Protein AF-A0A957F435-F1 (afdb_monomer)

Structure (mmCIF, N/CA/C/O backbone):
data_AF-A0A957F435-F1
#
_entry.id   AF-A0A957F435-F1
#
loop_
_atom_site.group_PDB
_atom_site.id
_atom_site.type_symbol
_atom_site.label_atom_id
_atom_site.label_alt_id
_atom_site.label_comp_id
_atom_site.label_asym_id
_atom_site.label_entity_id
_atom_site.label_seq_id
_atom_site.pdbx_PDB_ins_code
_atom_site.Cartn_x
_atom_site.Cartn_y
_atom_site.Cartn_z
_atom_site.occupancy
_atom_site.B_iso_or_equiv
_atom_site.auth_seq_id
_atom_site.auth_comp_id
_atom_site.auth_asym_id
_atom_site.auth_atom_id
_atom_site.pdbx_PDB_model_num
ATOM 1 N N . MET A 1 1 ? 23.135 -48.776 -27.080 1.00 41.94 1 MET A N 1
ATOM 2 C CA . MET A 1 1 ? 24.277 -49.652 -26.739 1.00 41.94 1 MET A CA 1
ATOM 3 C C . MET A 1 1 ? 25.392 -49.439 -27.753 1.00 41.94 1 MET A C 1
ATOM 5 O O . MET A 1 1 ? 25.288 -49.981 -28.838 1.00 41.94 1 MET A O 1
ATOM 9 N N . GLN A 1 2 ? 26.430 -48.671 -27.419 1.00 37.25 2 GLN A N 1
ATOM 10 C CA . GLN A 1 2 ? 27.821 -48.968 -27.789 1.00 37.25 2 GLN A CA 1
ATOM 11 C C . GLN A 1 2 ? 28.733 -47.974 -27.063 1.00 37.25 2 GLN A C 1
ATOM 13 O O . GLN A 1 2 ? 28.533 -46.766 -27.108 1.00 37.25 2 GLN A O 1
ATOM 18 N N . ARG A 1 3 ? 29.648 -48.550 -26.284 1.00 36.97 3 ARG A N 1
ATOM 19 C CA . ARG A 1 3 ? 30.622 -47.904 -25.409 1.00 36.97 3 ARG A CA 1
ATOM 20 C C . ARG A 1 3 ? 31.840 -47.499 -26.232 1.00 36.97 3 ARG A C 1
ATOM 22 O O . ARG A 1 3 ? 32.302 -48.321 -27.014 1.00 36.97 3 ARG A O 1
ATOM 29 N N . PHE A 1 4 ? 32.430 -46.348 -25.933 1.00 39.50 4 PHE A N 1
ATOM 30 C CA . PHE A 1 4 ? 33.872 -46.148 -26.072 1.00 39.50 4 PHE A CA 1
ATOM 31 C C . PHE A 1 4 ? 34.394 -45.389 -24.850 1.00 39.50 4 PHE A C 1
ATOM 33 O O . PHE A 1 4 ? 33.898 -44.325 -24.495 1.00 39.50 4 PHE A O 1
ATOM 40 N N . SER A 1 5 ? 35.347 -46.023 -24.173 1.00 40.44 5 SER A N 1
ATOM 41 C CA . SER A 1 5 ? 36.071 -45.558 -22.995 1.00 40.44 5 SER A CA 1
ATOM 42 C C . SER A 1 5 ? 37.556 -45.387 -23.327 1.00 40.44 5 SER A C 1
ATOM 44 O O . SER A 1 5 ? 38.041 -45.953 -24.306 1.00 40.44 5 SER A O 1
ATOM 46 N N . HIS A 1 6 ? 38.255 -44.708 -22.408 1.00 37.31 6 HIS A N 1
ATOM 47 C CA . HIS A 1 6 ? 39.706 -44.469 -22.315 1.00 37.31 6 HIS A CA 1
ATOM 48 C C . HIS A 1 6 ? 40.192 -43.270 -23.153 1.00 37.31 6 HIS A C 1
ATOM 50 O O . HIS A 1 6 ? 39.932 -43.176 -24.340 1.00 37.31 6 HIS A O 1
ATOM 56 N N . THR A 1 7 ? 40.943 -42.311 -22.603 1.00 39.81 7 THR A N 1
ATOM 57 C CA . THR A 1 7 ? 42.201 -42.557 -21.883 1.00 39.81 7 THR A CA 1
ATOM 58 C C . THR A 1 7 ? 42.593 -41.357 -21.010 1.00 39.81 7 THR A C 1
ATOM 60 O O . THR A 1 7 ? 42.592 -40.218 -21.464 1.00 39.81 7 THR A O 1
ATOM 63 N N . MET A 1 8 ? 42.960 -41.640 -19.756 1.00 38.41 8 MET A N 1
ATOM 64 C CA . MET A 1 8 ? 43.661 -40.740 -18.834 1.00 38.41 8 MET A CA 1
ATOM 65 C C . MET A 1 8 ? 45.095 -40.478 -19.313 1.00 38.41 8 MET A C 1
ATOM 67 O O . MET A 1 8 ? 45.810 -41.434 -19.610 1.00 38.41 8 MET A O 1
ATOM 71 N N . GLN A 1 9 ? 45.575 -39.237 -19.235 1.00 41.25 9 GLN A N 1
ATOM 72 C CA . GLN A 1 9 ? 47.011 -38.957 -19.144 1.00 41.25 9 GLN A CA 1
ATOM 73 C C . GLN A 1 9 ? 47.294 -38.026 -17.964 1.00 41.25 9 GLN A C 1
ATOM 75 O O . GLN A 1 9 ? 46.927 -36.857 -17.943 1.00 41.25 9 GLN A O 1
ATOM 80 N N . ARG A 1 10 ? 47.949 -38.613 -16.958 1.00 37.72 10 ARG A N 1
ATOM 81 C CA . ARG A 1 10 ? 48.681 -37.934 -15.891 1.00 37.72 10 ARG A CA 1
ATOM 82 C C . ARG A 1 10 ? 50.083 -37.629 -16.418 1.00 37.72 10 ARG A C 1
ATOM 84 O O . ARG A 1 10 ? 50.717 -38.540 -16.945 1.00 37.72 10 ARG A O 1
ATOM 91 N N . LEU A 1 11 ? 50.604 -36.427 -16.183 1.00 36.25 11 LEU A N 1
ATOM 92 C CA . LEU A 1 11 ? 52.049 -36.209 -16.123 1.00 36.25 11 LEU A CA 1
ATOM 93 C C . LEU A 1 11 ? 52.410 -35.442 -14.852 1.00 36.25 11 LEU A C 1
ATOM 95 O O . LEU A 1 11 ? 51.777 -34.461 -14.476 1.00 36.25 11 LEU A O 1
ATOM 99 N N . SER A 1 12 ? 53.420 -35.974 -14.181 1.00 33.84 12 SER A N 1
ATOM 100 C CA . SER A 1 12 ? 53.938 -35.578 -12.884 1.00 33.84 12 SER A CA 1
ATOM 101 C C . SER A 1 12 ? 55.345 -35.002 -13.054 1.00 33.84 12 SER A C 1
ATOM 103 O O . SER A 1 12 ? 56.175 -35.636 -13.691 1.00 33.84 12 SER A O 1
ATOM 105 N N . TRP A 1 13 ? 55.566 -33.842 -12.427 1.00 31.59 13 TRP A N 1
ATOM 106 C CA . TRP A 1 13 ? 56.763 -33.404 -11.690 1.00 31.59 13 TRP A CA 1
ATOM 107 C C . TRP A 1 13 ? 58.162 -33.477 -12.332 1.00 31.59 13 TRP A C 1
ATOM 109 O O . TRP A 1 13 ? 58.723 -34.557 -12.473 1.00 31.59 13 TRP A O 1
ATOM 119 N N . VAL A 1 14 ? 58.820 -32.311 -12.449 1.00 37.81 14 VAL A N 1
ATOM 120 C CA . VAL A 1 14 ? 60.231 -32.136 -12.041 1.00 37.81 14 VAL A CA 1
ATOM 121 C C . VAL A 1 14 ? 60.396 -30.786 -11.335 1.00 37.81 14 VAL A C 1
ATOM 123 O O . VAL A 1 14 ? 59.914 -29.756 -11.797 1.00 37.81 14 VAL A O 1
ATOM 126 N N . ALA A 1 15 ? 61.062 -30.843 -10.184 1.00 35.19 15 ALA A N 1
ATOM 127 C CA . ALA A 1 15 ? 61.347 -29.763 -9.254 1.00 35.19 15 ALA A CA 1
ATOM 128 C C . ALA A 1 15 ? 62.527 -28.876 -9.697 1.00 35.19 15 ALA A C 1
ATOM 130 O O . ALA A 1 15 ? 63.476 -29.356 -10.315 1.00 35.19 15 ALA A O 1
ATOM 131 N N . GLY A 1 16 ? 62.508 -27.606 -9.283 1.00 34.53 16 GLY A N 1
ATOM 132 C CA . GLY A 1 16 ? 63.627 -26.669 -9.388 1.00 34.53 16 GLY A CA 1
ATOM 133 C C . GLY A 1 16 ? 63.619 -25.698 -8.207 1.00 34.53 16 GLY A C 1
ATOM 134 O O . GLY A 1 16 ? 62.677 -24.938 -8.026 1.00 34.53 16 GLY A O 1
ATOM 135 N N . VAL A 1 17 ? 64.656 -25.793 -7.381 1.00 36.91 17 VAL A N 1
ATOM 136 C CA . VAL A 1 17 ? 64.883 -25.108 -6.100 1.00 36.91 17 VAL A CA 1
ATOM 137 C C . VAL A 1 17 ? 65.453 -23.699 -6.312 1.00 36.91 17 VAL A C 1
ATOM 139 O O . VAL A 1 17 ? 66.440 -23.571 -7.029 1.00 36.91 17 VAL A O 1
ATOM 142 N N . MET A 1 18 ? 64.946 -22.677 -5.601 1.00 32.72 18 MET A N 1
ATOM 143 C CA . MET A 1 18 ? 65.754 -21.508 -5.196 1.00 32.72 18 MET A CA 1
ATOM 144 C C . MET A 1 18 ? 65.219 -20.791 -3.933 1.00 32.72 18 MET A C 1
ATOM 146 O O . MET A 1 18 ? 64.318 -19.965 -3.964 1.00 32.72 18 MET A O 1
ATOM 150 N N . VAL A 1 19 ? 65.777 -21.222 -2.802 1.00 34.91 19 VAL A N 1
ATOM 151 C CA . VAL A 1 19 ? 66.311 -20.496 -1.627 1.00 34.91 19 VAL A CA 1
ATOM 152 C C . VAL A 1 19 ? 66.108 -18.956 -1.513 1.00 34.91 19 VAL A C 1
ATOM 154 O O . VAL A 1 19 ? 66.723 -18.189 -2.241 1.00 34.91 19 VAL A O 1
ATOM 157 N N . VAL A 1 20 ? 65.384 -18.585 -0.436 1.00 33.69 20 VAL A N 1
ATOM 158 C CA . VAL A 1 20 ? 65.637 -17.551 0.615 1.00 33.69 20 VAL A CA 1
ATOM 159 C C . VAL A 1 20 ? 65.469 -16.050 0.320 1.00 33.69 20 VAL A C 1
ATOM 161 O O . VAL A 1 20 ? 66.305 -15.434 -0.327 1.00 33.69 20 VAL A O 1
ATOM 164 N N . ALA A 1 21 ? 64.523 -15.431 1.048 1.00 33.56 21 ALA A N 1
ATOM 165 C CA . ALA A 1 21 ? 64.796 -14.312 1.968 1.00 33.56 21 ALA A CA 1
ATOM 166 C C . ALA A 1 21 ? 63.670 -14.170 3.018 1.00 33.56 21 ALA A C 1
ATOM 168 O O . ALA A 1 21 ? 62.522 -13.889 2.687 1.00 33.56 21 ALA A O 1
ATOM 169 N N . CYS A 1 22 ? 64.014 -14.385 4.292 1.00 32.97 22 CYS A N 1
ATOM 170 C CA . CYS A 1 22 ? 63.154 -14.173 5.457 1.00 32.97 22 CYS A CA 1
ATOM 171 C C . CYS A 1 22 ? 62.909 -12.677 5.711 1.00 32.97 22 CYS A C 1
ATOM 173 O O . CYS A 1 22 ? 63.865 -11.926 5.894 1.00 32.97 22 CYS A O 1
ATOM 175 N N . GLY A 1 23 ? 61.642 -12.282 5.842 1.00 32.75 23 GLY A N 1
ATOM 176 C CA . GLY A 1 23 ? 61.214 -11.023 6.453 1.00 32.75 23 GLY A CA 1
ATOM 177 C C . GLY A 1 23 ? 60.241 -11.312 7.594 1.00 32.75 23 GLY A C 1
ATOM 178 O O . GLY A 1 23 ? 59.076 -11.612 7.358 1.00 32.75 23 GLY A O 1
ATOM 179 N N . LEU A 1 24 ? 60.745 -11.271 8.828 1.00 38.44 24 LEU A N 1
ATOM 180 C CA . LEU A 1 24 ? 59.971 -11.325 10.068 1.00 38.44 24 LEU A CA 1
ATOM 181 C C . LEU A 1 24 ? 59.243 -9.989 10.276 1.00 38.44 24 LEU A C 1
ATOM 183 O O . LEU A 1 24 ? 59.901 -8.975 10.497 1.00 38.44 24 LEU A O 1
ATOM 187 N N . VAL A 1 25 ? 57.910 -9.996 10.295 1.00 40.38 25 VAL A N 1
ATOM 188 C CA . VAL A 1 25 ? 57.108 -8.950 10.947 1.00 40.38 25 VAL A CA 1
ATOM 189 C C . VAL A 1 25 ? 56.104 -9.653 11.853 1.00 40.38 25 VAL A C 1
ATOM 191 O O . VAL A 1 25 ? 55.299 -10.465 11.405 1.00 40.38 25 VAL A O 1
ATOM 194 N N . GLY A 1 26 ? 56.256 -9.417 13.156 1.00 33.62 26 GLY A N 1
ATOM 195 C CA . GLY A 1 26 ? 55.521 -10.095 14.213 1.00 33.62 26 GLY A CA 1
ATOM 196 C C . GLY A 1 26 ? 54.048 -9.702 14.271 1.00 33.62 26 GLY A C 1
ATOM 197 O O . GLY A 1 26 ? 53.699 -8.529 14.160 1.00 33.62 26 GLY A O 1
ATOM 198 N N . LEU A 1 27 ? 53.202 -10.703 14.517 1.00 35.53 27 LEU A N 1
ATOM 199 C CA . LEU A 1 27 ? 51.844 -10.517 15.012 1.00 35.53 27 LEU A CA 1
ATOM 200 C C . LEU A 1 27 ? 51.905 -9.974 16.448 1.00 35.53 27 LEU A C 1
ATOM 202 O O . LEU A 1 27 ? 52.290 -10.694 17.371 1.00 35.53 27 LEU A O 1
ATOM 206 N N . LEU A 1 28 ? 51.490 -8.721 16.640 1.00 34.50 28 LEU A N 1
ATOM 207 C CA . LEU A 1 28 ? 51.069 -8.213 17.943 1.00 34.50 28 LEU A CA 1
ATOM 208 C C . LEU A 1 28 ? 49.577 -8.508 18.124 1.00 34.50 28 LEU A C 1
ATOM 210 O O . LEU A 1 28 ? 48.727 -7.943 17.441 1.00 34.50 28 LEU A O 1
ATOM 214 N N . PHE A 1 29 ? 49.276 -9.390 19.074 1.00 33.62 29 PHE A N 1
ATOM 215 C CA . PHE A 1 29 ? 47.946 -9.554 19.647 1.00 33.62 29 PHE A CA 1
ATOM 216 C C . PHE A 1 29 ? 47.580 -8.284 20.430 1.00 33.62 29 PHE A C 1
ATOM 218 O O . PHE A 1 29 ? 48.193 -7.994 21.456 1.00 33.62 29 PHE A O 1
ATOM 225 N N . MET A 1 30 ? 46.582 -7.532 19.959 1.00 32.75 30 MET A N 1
ATOM 226 C CA . MET A 1 30 ? 45.956 -6.443 20.712 1.00 32.75 30 MET A CA 1
ATOM 227 C C . MET A 1 30 ? 44.651 -6.955 21.325 1.00 32.75 30 MET A C 1
ATOM 229 O O . MET A 1 30 ? 43.700 -7.288 20.626 1.00 32.75 30 MET A O 1
ATOM 233 N N . THR A 1 31 ? 44.626 -7.038 22.651 1.00 41.78 31 THR A N 1
ATOM 234 C CA . THR A 1 31 ? 43.420 -7.225 23.466 1.00 41.78 31 THR A CA 1
ATOM 235 C C . THR A 1 31 ? 42.622 -5.916 23.546 1.00 41.78 31 THR A C 1
ATOM 237 O O . THR A 1 31 ? 43.246 -4.854 23.622 1.00 41.78 31 THR A O 1
ATOM 240 N N . PRO A 1 32 ? 41.278 -5.943 23.611 1.00 38.41 32 PRO A N 1
ATOM 241 C CA . PRO A 1 32 ? 40.477 -4.728 23.725 1.00 38.41 32 PRO A CA 1
ATOM 242 C C . PRO A 1 32 ? 40.593 -4.117 25.131 1.00 38.41 32 PRO A C 1
ATOM 244 O O . PRO A 1 32 ? 40.211 -4.721 26.136 1.00 38.41 32 PRO A O 1
ATOM 247 N N . GLY A 1 33 ? 41.148 -2.905 25.193 1.00 30.52 33 GLY A N 1
ATOM 248 C CA . GLY A 1 33 ? 41.201 -2.067 26.387 1.00 30.52 33 GLY A CA 1
ATOM 249 C C . GLY A 1 33 ? 39.869 -1.356 26.627 1.00 30.52 33 GLY A C 1
ATOM 250 O O . GLY A 1 33 ? 39.300 -0.753 25.721 1.00 30.52 33 GLY A O 1
ATOM 251 N N . ARG A 1 34 ? 39.383 -1.422 27.869 1.00 34.72 34 ARG A N 1
ATOM 252 C CA . ARG A 1 34 ? 38.234 -0.654 28.362 1.00 34.72 34 ARG A CA 1
ATOM 253 C C . ARG A 1 34 ? 38.590 0.835 28.393 1.00 34.72 34 ARG A C 1
ATOM 255 O O . ARG A 1 34 ? 39.525 1.222 29.090 1.00 34.72 34 ARG A O 1
ATOM 262 N N . VAL A 1 35 ? 37.833 1.658 27.672 1.00 33.00 35 VAL A N 1
ATOM 263 C CA . VAL A 1 35 ? 37.897 3.122 27.762 1.00 33.00 35 VAL A CA 1
ATOM 264 C C . VAL A 1 35 ? 36.880 3.575 28.806 1.00 33.00 35 VAL A C 1
ATOM 266 O O . VAL A 1 35 ? 35.674 3.486 28.595 1.00 33.00 35 VAL A O 1
ATOM 269 N N . SER A 1 36 ? 37.378 4.036 29.953 1.00 32.84 36 SER A N 1
ATOM 270 C CA . SER A 1 36 ? 36.597 4.791 30.933 1.00 32.84 36 SER A CA 1
ATOM 271 C C . SER A 1 36 ? 36.601 6.266 30.540 1.00 32.84 36 SER A C 1
ATOM 273 O O . SER A 1 36 ? 37.664 6.871 30.408 1.00 32.84 36 SER A O 1
ATOM 275 N N . ALA A 1 37 ? 35.409 6.833 30.362 1.00 33.53 37 ALA A N 1
ATOM 276 C CA . ALA A 1 37 ? 35.205 8.259 30.156 1.00 33.53 37 ALA A CA 1
ATOM 277 C C . ALA A 1 37 ? 35.566 9.044 31.428 1.00 33.53 37 ALA A C 1
ATOM 279 O O . ALA A 1 37 ? 35.138 8.703 32.531 1.00 33.53 37 ALA A O 1
ATOM 280 N N . GLN A 1 38 ? 36.367 10.093 31.256 1.00 31.42 38 GLN A N 1
ATOM 281 C CA . GLN A 1 38 ? 36.803 11.007 32.304 1.00 31.42 38 GLN A CA 1
ATOM 282 C C . GLN A 1 38 ? 35.984 12.298 32.166 1.00 31.42 38 GLN A C 1
ATOM 284 O O . GLN A 1 38 ? 36.072 12.983 31.149 1.00 31.42 38 GLN A O 1
ATOM 289 N N . ALA A 1 39 ? 35.144 12.589 33.161 1.00 33.50 39 ALA A N 1
ATOM 290 C CA . ALA A 1 39 ? 34.365 13.820 33.247 1.00 33.50 39 ALA A CA 1
ATOM 291 C C . ALA A 1 39 ? 35.257 14.990 33.698 1.00 33.50 39 ALA A C 1
ATOM 293 O O . ALA A 1 39 ? 36.064 14.850 34.619 1.00 33.50 39 ALA A O 1
ATOM 294 N N . GLY A 1 40 ? 35.114 16.130 33.017 1.00 30.98 40 GLY A N 1
ATOM 295 C CA . GLY A 1 40 ? 35.825 17.377 33.290 1.00 30.98 40 GLY A CA 1
ATOM 296 C C . GLY A 1 40 ? 35.292 18.112 34.522 1.00 30.98 40 GLY A C 1
ATOM 297 O O . GLY A 1 40 ? 34.131 17.971 34.899 1.00 30.98 40 GLY A O 1
ATOM 298 N N . GLY A 1 41 ? 36.193 18.871 35.147 1.00 30.83 41 GLY A N 1
ATOM 299 C CA . GLY A 1 41 ? 36.047 19.504 36.454 1.00 30.83 41 GLY A CA 1
ATOM 300 C C . GLY A 1 41 ? 35.024 20.636 36.546 1.00 30.83 41 GLY A C 1
ATOM 301 O O . GLY A 1 41 ? 34.892 21.461 35.645 1.00 30.83 41 GLY A O 1
ATOM 302 N N . G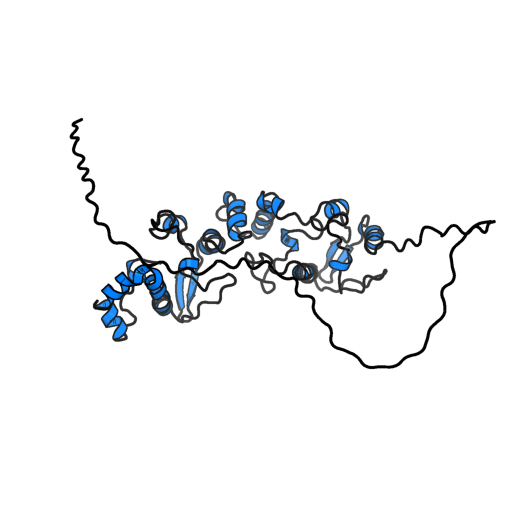LY A 1 42 ? 34.381 20.696 37.713 1.00 28.17 42 GLY A N 1
ATOM 303 C CA . GLY A 1 42 ? 33.831 21.908 38.308 1.00 28.17 42 GLY A CA 1
ATOM 304 C C . GLY A 1 42 ? 34.669 22.327 39.525 1.00 28.17 42 GLY A C 1
ATOM 305 O O . GLY A 1 42 ? 35.072 21.489 40.330 1.00 28.17 42 GLY A O 1
ATOM 306 N N . GLU A 1 43 ? 34.921 23.626 39.649 1.00 33.12 43 GLU A N 1
ATOM 307 C CA . GLU A 1 43 ? 35.411 24.346 40.838 1.00 33.12 43 GLU A CA 1
ATOM 308 C C . GLU A 1 43 ? 34.190 25.070 41.464 1.00 33.12 43 GLU A C 1
ATOM 310 O O . GLU A 1 43 ? 33.340 25.524 40.707 1.00 33.12 43 GLU A O 1
ATOM 315 N N . THR A 1 44 ? 33.950 25.303 42.766 1.00 32.38 44 THR A N 1
ATOM 316 C CA . THR A 1 44 ? 34.597 25.073 44.082 1.00 32.38 44 THR A CA 1
ATOM 317 C C . THR A 1 44 ? 33.584 25.430 45.207 1.00 32.38 44 THR A C 1
ATOM 319 O O . THR A 1 44 ? 32.586 26.089 44.928 1.00 32.38 44 THR A O 1
ATOM 322 N N . ALA A 1 45 ? 33.945 25.095 46.467 1.00 31.20 45 ALA A N 1
ATOM 323 C CA . ALA A 1 45 ? 33.477 25.597 47.791 1.00 31.20 45 ALA A CA 1
ATOM 324 C C . ALA A 1 45 ? 32.403 24.743 48.528 1.00 31.20 45 ALA A C 1
ATOM 326 O O . ALA A 1 45 ? 31.235 24.792 48.169 1.00 31.20 45 ALA A O 1
ATOM 327 N N . VAL A 1 46 ? 32.736 23.797 49.434 1.00 37.00 46 VAL A N 1
ATOM 328 C CA . VAL A 1 46 ? 33.311 23.816 50.824 1.00 37.00 46 VAL A CA 1
ATOM 329 C C . VAL A 1 46 ? 32.303 24.157 51.936 1.00 37.00 46 VAL A C 1
ATOM 331 O O . VAL A 1 46 ? 31.931 25.318 52.010 1.00 37.00 46 VAL A O 1
ATOM 334 N N . VAL A 1 47 ? 32.003 23.202 52.852 1.00 38.06 47 VAL A N 1
ATOM 335 C CA . VAL A 1 47 ? 32.092 23.276 54.352 1.00 38.06 47 VAL A CA 1
ATOM 336 C C . VAL A 1 47 ? 31.945 21.847 54.992 1.00 38.06 47 VAL A C 1
ATOM 338 O O . VAL A 1 47 ? 31.597 20.939 54.243 1.00 38.06 47 VAL A O 1
ATOM 341 N N . PRO A 1 48 ? 32.264 21.565 56.290 1.00 41.31 48 PRO A N 1
ATOM 342 C CA . PRO A 1 48 ? 33.225 20.522 56.699 1.00 41.31 48 PRO A CA 1
ATOM 343 C C . PRO A 1 48 ? 32.669 19.369 57.586 1.00 41.31 48 PRO A C 1
ATOM 345 O O . PRO A 1 48 ? 31.490 19.325 57.925 1.00 41.31 48 PRO A O 1
ATOM 348 N N . ASP A 1 49 ? 33.578 18.455 57.956 1.00 41.66 49 ASP A N 1
ATOM 349 C CA . ASP A 1 49 ? 33.425 17.128 58.587 1.00 41.66 49 ASP A CA 1
ATOM 350 C C . ASP A 1 49 ? 32.617 17.004 59.899 1.00 41.66 49 ASP A C 1
ATOM 352 O O . ASP A 1 49 ? 32.683 17.855 60.789 1.00 41.66 49 ASP A O 1
ATOM 356 N N . ALA A 1 50 ? 32.004 15.825 60.091 1.00 37.22 50 ALA A N 1
ATOM 357 C CA . ALA A 1 50 ? 31.604 15.292 61.399 1.00 37.22 50 ALA A CA 1
ATOM 358 C C . ALA A 1 50 ? 32.082 13.826 61.575 1.00 37.22 50 ALA A C 1
ATOM 360 O O . ALA A 1 50 ? 32.108 13.071 60.601 1.00 37.22 50 ALA A O 1
ATOM 361 N N . PRO A 1 51 ? 32.488 13.407 62.793 1.00 38.66 51 PRO A N 1
ATOM 362 C CA . PRO A 1 51 ? 33.249 12.178 63.020 1.00 38.66 51 PRO A CA 1
ATOM 363 C C . PRO A 1 51 ? 32.372 10.921 63.162 1.00 38.66 51 PRO A C 1
ATOM 365 O O . PRO A 1 51 ? 31.213 10.982 63.566 1.00 38.66 51 PRO A O 1
ATOM 368 N N . ALA A 1 52 ? 32.973 9.764 62.872 1.00 42.03 52 ALA A N 1
ATOM 369 C CA . ALA A 1 52 ? 32.353 8.441 62.946 1.00 42.03 52 ALA A CA 1
ATOM 370 C C . ALA A 1 52 ? 32.055 7.975 64.387 1.00 42.03 52 ALA A C 1
ATOM 372 O O . ALA A 1 52 ? 32.851 8.202 65.299 1.00 42.03 52 ALA A O 1
ATOM 373 N N . LEU A 1 53 ? 30.954 7.232 64.565 1.00 36.62 53 LEU A N 1
ATOM 374 C CA . LEU A 1 53 ? 30.627 6.496 65.795 1.00 36.62 53 LEU A CA 1
ATOM 375 C C . LEU A 1 53 ? 30.524 4.980 65.524 1.00 36.62 53 LEU A C 1
ATOM 377 O O . LEU A 1 53 ? 30.071 4.594 64.445 1.00 36.62 53 LEU A O 1
ATOM 381 N N . PRO A 1 54 ? 30.943 4.114 66.471 1.00 39.22 54 PRO A N 1
ATOM 382 C CA . PRO A 1 54 ? 31.038 2.673 66.258 1.00 39.22 54 PRO A CA 1
ATOM 383 C C . PRO A 1 54 ? 29.758 1.912 66.645 1.00 39.22 54 PRO A C 1
ATOM 385 O O . PRO A 1 54 ? 28.933 2.374 67.430 1.00 39.22 54 PRO A O 1
ATOM 388 N N . ALA A 1 55 ? 29.642 0.700 66.100 1.00 43.44 55 ALA A N 1
ATOM 389 C CA . ALA A 1 55 ? 28.566 -0.257 66.334 1.00 43.44 55 ALA A CA 1
ATOM 390 C C . ALA A 1 55 ? 28.571 -0.862 67.753 1.00 43.44 55 ALA A C 1
ATOM 392 O O . ALA A 1 55 ? 29.639 -1.152 68.290 1.00 43.44 55 ALA A O 1
ATOM 393 N N . THR A 1 56 ? 27.381 -1.122 68.315 1.00 35.97 56 THR A N 1
ATOM 394 C CA . THR A 1 56 ? 26.970 -2.341 69.067 1.00 35.97 56 THR A CA 1
ATOM 395 C C . THR A 1 56 ? 25.528 -2.187 69.606 1.00 35.97 56 THR A C 1
ATOM 397 O O . THR A 1 56 ? 25.169 -1.148 70.145 1.00 35.97 56 THR A O 1
ATOM 400 N N . ALA A 1 57 ? 24.693 -3.220 69.421 1.00 33.88 57 ALA A N 1
ATOM 401 C CA . ALA A 1 57 ? 23.309 -3.373 69.934 1.00 33.88 57 ALA A CA 1
ATOM 402 C C . ALA A 1 57 ? 23.310 -4.034 71.350 1.00 33.88 57 ALA A C 1
ATOM 404 O O . ALA A 1 57 ? 24.423 -4.270 71.829 1.00 33.88 57 ALA A O 1
ATOM 405 N N . PRO A 1 58 ? 22.197 -4.472 72.018 1.00 50.25 58 PRO A N 1
ATOM 406 C CA . PRO A 1 58 ? 20.735 -4.396 71.752 1.00 50.25 58 PRO A CA 1
ATOM 407 C C . PRO A 1 58 ? 19.809 -4.130 73.001 1.00 50.25 58 PRO A C 1
ATOM 409 O O . PRO A 1 58 ? 20.267 -4.119 74.140 1.00 50.25 58 PRO A O 1
ATOM 412 N N . GLY A 1 59 ? 18.478 -4.047 72.784 1.00 29.97 59 GLY A N 1
ATOM 413 C CA . GLY A 1 59 ? 17.382 -4.202 73.784 1.00 29.97 59 GLY A CA 1
ATOM 414 C C . GLY A 1 59 ? 16.776 -2.877 74.292 1.00 29.97 59 GLY A C 1
ATOM 415 O O . GLY A 1 59 ? 17.517 -1.942 74.545 1.00 29.97 59 GLY A O 1
ATOM 416 N N . LEU A 1 60 ? 15.468 -2.666 74.482 1.00 32.91 60 LEU A N 1
ATOM 417 C CA . LEU A 1 60 ? 14.284 -3.518 74.647 1.00 32.91 60 LEU A CA 1
ATOM 418 C C . LEU A 1 60 ? 13.030 -2.643 74.370 1.00 32.91 60 LEU A C 1
ATOM 420 O O . LEU A 1 60 ? 13.044 -1.470 74.733 1.00 32.91 60 LEU A O 1
ATOM 424 N N . LEU A 1 61 ? 11.949 -3.266 73.883 1.00 31.91 61 LEU A N 1
ATOM 425 C CA . LEU A 1 61 ? 10.529 -2.853 73.968 1.00 31.91 61 LEU A CA 1
ATOM 426 C C . LEU A 1 61 ? 10.080 -1.637 73.125 1.00 31.91 61 LEU A C 1
ATOM 428 O O . LEU A 1 61 ? 10.441 -0.497 73.378 1.00 31.91 61 LEU A O 1
ATOM 432 N N . GLU A 1 62 ? 9.343 -1.871 72.040 1.00 37.28 62 GLU A N 1
ATOM 433 C CA . GLU A 1 62 ? 7.875 -2.054 72.025 1.00 37.28 62 GLU A CA 1
ATOM 434 C C . GLU A 1 62 ? 7.157 -0.715 71.808 1.00 37.28 62 GLU A C 1
ATOM 436 O O . GLU A 1 62 ? 6.758 -0.060 72.762 1.00 37.28 62 GLU A O 1
ATOM 441 N N . PHE A 1 63 ? 6.942 -0.335 70.548 1.00 36.28 63 PHE A N 1
ATOM 442 C CA . PHE A 1 63 ? 5.703 0.336 70.159 1.00 36.28 63 PHE A CA 1
ATOM 443 C C . PHE A 1 63 ? 5.323 -0.116 68.755 1.00 36.28 63 PHE A C 1
ATOM 445 O O . PHE A 1 63 ? 5.938 0.247 67.757 1.00 36.28 63 PHE A O 1
ATOM 452 N N . MET A 1 64 ? 4.294 -0.957 68.736 1.00 36.81 64 MET A N 1
ATOM 453 C CA . MET A 1 64 ? 3.411 -1.223 67.616 1.00 36.81 64 MET A CA 1
ATOM 454 C C . MET A 1 64 ? 3.163 0.049 66.801 1.00 36.81 64 MET A C 1
ATOM 456 O O . MET A 1 64 ? 2.517 0.952 67.322 1.00 36.81 64 MET A O 1
ATOM 460 N N . GLN A 1 65 ? 3.596 0.076 65.541 1.00 39.62 65 GLN A N 1
ATOM 461 C CA . GLN A 1 65 ? 2.745 0.444 64.408 1.00 39.62 65 GLN A CA 1
ATOM 462 C C . GLN A 1 65 ? 3.171 -0.453 63.252 1.00 39.62 65 GLN A C 1
ATOM 464 O O . GLN A 1 65 ? 4.214 -0.276 62.635 1.00 39.62 65 GLN A O 1
ATOM 469 N N . THR A 1 66 ? 2.383 -1.500 63.045 1.00 39.69 66 THR A N 1
ATOM 470 C CA . THR A 1 66 ? 2.273 -2.166 61.756 1.00 39.69 66 THR A CA 1
ATOM 471 C C . THR A 1 66 ? 2.008 -1.084 60.716 1.00 39.69 66 THR A C 1
ATOM 473 O O . THR A 1 66 ? 0.971 -0.422 60.789 1.00 39.69 66 THR A O 1
ATOM 476 N N . GLU A 1 67 ? 2.948 -0.878 59.798 1.00 40.81 67 GLU A N 1
ATOM 477 C CA . GLU A 1 67 ? 2.697 -0.132 58.565 1.00 40.81 67 GLU A CA 1
ATOM 478 C C . GLU A 1 67 ? 1.397 -0.682 57.949 1.00 40.81 67 GLU A C 1
ATOM 480 O O . GLU A 1 67 ? 1.267 -1.910 57.828 1.00 40.81 67 GLU A O 1
ATOM 485 N N . PRO A 1 68 ? 0.406 0.158 57.608 1.00 38.59 68 PRO A N 1
ATOM 486 C CA . PRO A 1 68 ? -0.721 -0.325 56.846 1.00 38.59 68 PRO A CA 1
ATOM 487 C C . PRO A 1 68 ? -0.197 -0.708 55.463 1.00 38.59 68 PRO A C 1
ATOM 489 O O . PRO A 1 68 ? 0.256 0.139 54.694 1.00 38.59 68 PRO A O 1
ATOM 492 N N . ALA A 1 69 ? -0.277 -2.000 55.152 1.00 48.84 69 ALA A N 1
ATOM 493 C CA . ALA A 1 69 ? -0.559 -2.396 53.786 1.00 48.84 69 ALA A CA 1
ATOM 494 C C . ALA A 1 69 ? -1.854 -1.682 53.353 1.00 48.84 69 ALA A C 1
ATOM 496 O O . ALA A 1 69 ? -2.771 -1.529 54.161 1.00 48.84 69 ALA A O 1
ATOM 497 N N . ASP A 1 70 ? -1.887 -1.259 52.093 1.00 46.97 70 ASP A N 1
ATOM 498 C CA . ASP A 1 70 ? -3.013 -0.638 51.386 1.00 46.97 70 ASP A CA 1
ATOM 499 C C . ASP A 1 70 ? -3.114 0.894 51.458 1.00 46.97 70 ASP A C 1
ATOM 501 O O . ASP A 1 70 ? -3.988 1.482 52.092 1.00 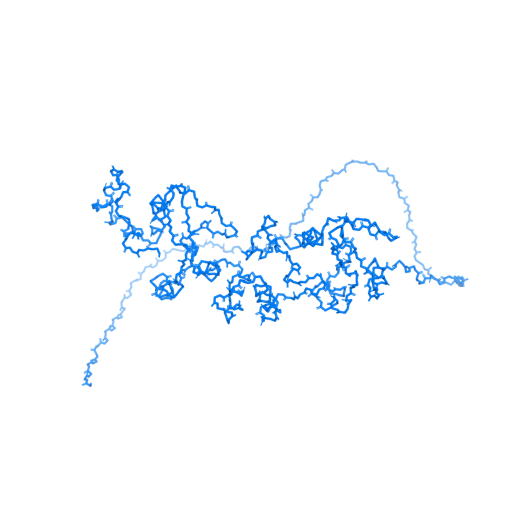46.97 70 ASP A O 1
ATOM 505 N N . SER A 1 71 ? -2.319 1.555 50.614 1.00 36.91 71 SER A N 1
ATOM 506 C CA . SER A 1 71 ? -2.908 2.543 49.708 1.00 36.91 71 SER A CA 1
ATOM 507 C C . SER A 1 71 ? -3.050 1.898 48.332 1.00 36.91 71 SER A C 1
ATOM 509 O O . SER A 1 71 ? -2.164 2.008 47.485 1.00 36.91 71 SER A O 1
ATOM 511 N N . HIS A 1 72 ? -4.161 1.193 48.119 1.00 41.69 72 HIS A N 1
ATOM 512 C CA . HIS A 1 72 ? -4.672 0.900 46.784 1.00 41.69 72 HIS A CA 1
ATOM 513 C C . HIS A 1 72 ? -4.995 2.226 46.077 1.00 41.69 72 HIS A C 1
ATOM 515 O O . HIS A 1 72 ? -6.144 2.656 46.015 1.00 41.69 72 HIS A O 1
ATOM 521 N N . VAL A 1 73 ? -3.979 2.892 45.531 1.00 43.62 73 VAL A N 1
ATOM 522 C CA . VAL A 1 73 ? -4.199 3.573 44.260 1.00 43.62 73 VAL A CA 1
ATOM 523 C C . VAL A 1 73 ? -4.338 2.414 43.289 1.00 43.62 73 VAL A C 1
ATOM 525 O O . VAL A 1 73 ? -3.357 1.729 43.006 1.00 43.62 73 VAL A O 1
ATOM 528 N N . ALA A 1 74 ? -5.576 2.086 42.920 1.00 46.47 74 ALA A N 1
ATOM 529 C CA . ALA A 1 74 ? -5.825 1.151 41.835 1.00 46.47 74 ALA A CA 1
ATOM 530 C C . ALA A 1 74 ? -4.883 1.522 40.681 1.00 46.47 74 ALA A C 1
ATOM 532 O O . ALA A 1 74 ? -4.743 2.716 40.393 1.00 46.47 74 ALA A O 1
ATOM 533 N N . SER A 1 75 ? -4.224 0.537 40.051 1.00 57.81 75 SER A N 1
ATOM 534 C CA . SER A 1 75 ? -3.607 0.797 38.744 1.00 57.81 75 SER A CA 1
ATOM 535 C C . SER A 1 75 ? -4.641 1.565 37.911 1.00 57.81 75 SER A C 1
ATOM 537 O O . SER A 1 75 ? -5.822 1.195 37.998 1.00 57.81 75 SER A O 1
ATOM 539 N N . PRO A 1 76 ? -4.270 2.628 37.173 1.00 68.12 76 PRO A N 1
ATOM 540 C CA . PRO A 1 76 ? -5.203 3.351 36.309 1.00 68.12 76 PRO A CA 1
ATOM 541 C C . PRO A 1 76 ? -6.115 2.401 35.515 1.00 68.12 76 PRO A C 1
ATOM 543 O O . PRO A 1 76 ? -7.318 2.629 35.411 1.00 68.12 76 PRO A O 1
ATOM 546 N N . ASP A 1 77 ? -5.572 1.254 35.112 1.00 79.56 77 ASP A N 1
ATOM 547 C CA . ASP A 1 77 ? -6.269 0.214 34.359 1.00 79.56 77 ASP A CA 1
ATOM 548 C C . ASP A 1 77 ? -7.360 -0.501 35.151 1.00 79.56 77 ASP A C 1
ATOM 550 O O . ASP A 1 77 ? -8.424 -0.794 34.614 1.00 79.56 77 ASP A O 1
ATOM 554 N N . LEU A 1 78 ? -7.147 -0.752 36.447 1.00 80.06 78 LEU A N 1
ATOM 555 C CA . LEU A 1 78 ? -8.168 -1.365 37.296 1.00 80.06 78 LEU A CA 1
ATOM 556 C C . LEU A 1 78 ? -9.375 -0.429 37.440 1.00 80.06 78 LEU A C 1
ATOM 558 O O . LEU A 1 78 ? -10.512 -0.895 37.436 1.00 80.06 78 LEU A O 1
ATOM 562 N N . ALA A 1 79 ? -9.149 0.887 37.516 1.00 82.19 79 ALA A N 1
ATOM 563 C CA . ALA A 1 79 ? -10.240 1.858 37.541 1.00 82.19 79 ALA A CA 1
ATOM 564 C C . ALA A 1 79 ? -11.030 1.862 36.220 1.00 82.19 79 ALA A C 1
ATOM 566 O O . ALA A 1 79 ? -12.261 1.898 36.246 1.00 82.19 79 ALA A O 1
ATOM 567 N N . CYS A 1 80 ? -10.345 1.758 35.077 1.00 86.50 80 CYS A N 1
ATOM 568 C CA . CYS A 1 80 ? -10.987 1.604 33.772 1.00 86.50 80 CYS A CA 1
ATOM 569 C C . CYS A 1 80 ? -11.782 0.291 33.687 1.00 86.50 80 CYS A C 1
ATOM 571 O O . CYS A 1 80 ? -12.967 0.309 33.354 1.00 86.50 80 CYS A O 1
ATOM 573 N N . ALA A 1 81 ? -11.173 -0.836 34.061 1.00 88.88 81 ALA A N 1
ATOM 574 C CA . ALA A 1 81 ? -11.771 -2.169 34.024 1.00 88.88 81 ALA A CA 1
ATOM 575 C C . ALA A 1 81 ? -13.037 -2.285 34.887 1.00 88.88 81 ALA A C 1
ATOM 577 O O . ALA A 1 81 ? -13.983 -2.966 34.498 1.00 88.88 81 ALA A O 1
ATOM 578 N N . MET A 1 82 ? -13.102 -1.586 36.025 1.00 87.94 82 MET A N 1
ATOM 579 C CA . MET A 1 82 ? -14.298 -1.564 36.877 1.00 87.94 82 MET A CA 1
ATOM 580 C C . MET A 1 82 ? -15.533 -0.967 36.187 1.00 87.94 82 MET A C 1
ATOM 582 O O . MET A 1 82 ? -16.649 -1.364 36.511 1.00 87.94 82 MET A O 1
ATOM 586 N N . CYS A 1 83 ? -15.348 -0.017 35.267 1.00 89.38 83 CYS A N 1
ATOM 587 C CA . CYS A 1 83 ? -16.445 0.635 34.548 1.00 89.38 83 CYS A CA 1
ATOM 588 C C . CYS A 1 83 ? -16.651 0.075 33.137 1.00 89.38 83 CYS A C 1
ATOM 590 O O . CYS A 1 83 ? -17.775 0.083 32.649 1.00 89.38 83 CYS A O 1
ATOM 592 N N . HIS A 1 84 ? -15.587 -0.389 32.481 1.00 91.88 84 HIS A N 1
ATOM 593 C CA . HIS A 1 84 ? -15.625 -0.862 31.097 1.00 91.88 84 HIS A CA 1
ATOM 594 C C . HIS A 1 84 ? -15.685 -2.390 30.969 1.00 91.88 84 HIS A C 1
ATOM 596 O O . HIS A 1 84 ? -16.060 -2.877 29.912 1.00 91.88 84 HIS A O 1
ATOM 602 N N . GLY A 1 85 ? -15.376 -3.160 32.016 1.00 92.69 85 GLY A N 1
ATOM 603 C CA . GLY A 1 85 ? -15.392 -4.630 31.964 1.00 92.69 85 GLY A CA 1
ATOM 604 C C . GLY A 1 85 ? -16.783 -5.270 32.056 1.00 92.69 85 GLY A C 1
ATOM 605 O O . GLY A 1 85 ? -16.955 -6.409 31.637 1.00 92.69 85 GLY A O 1
ATOM 606 N N . ASP A 1 86 ? -17.773 -4.557 32.600 1.00 93.19 86 ASP A N 1
ATOM 607 C CA . ASP A 1 86 ? -19.163 -5.020 32.718 1.00 93.19 86 ASP A CA 1
ATOM 608 C C . ASP A 1 86 ? -20.118 -3.819 32.635 1.00 93.19 86 ASP A C 1
ATOM 610 O O . ASP A 1 86 ? -20.522 -3.229 33.640 1.00 93.19 86 ASP A O 1
ATOM 614 N N . THR A 1 87 ? -20.409 -3.380 31.409 1.00 93.50 87 THR A N 1
ATOM 615 C CA . THR A 1 87 ? -21.248 -2.205 31.153 1.00 93.50 87 THR A CA 1
ATOM 616 C C . THR A 1 87 ? -22.093 -2.365 29.899 1.00 93.50 87 THR A C 1
ATOM 618 O O . THR A 1 87 ? -21.758 -3.104 28.982 1.00 93.50 87 THR A O 1
ATOM 621 N N . THR A 1 88 ? -23.203 -1.634 29.856 1.00 95.12 88 THR A N 1
ATOM 622 C CA . THR A 1 88 ? -24.077 -1.502 28.676 1.00 95.12 88 THR A CA 1
ATOM 623 C C . THR A 1 88 ? -24.049 -0.085 28.110 1.00 95.12 88 THR A C 1
ATOM 625 O O . THR A 1 88 ? -24.877 0.268 27.276 1.00 95.12 88 THR A O 1
ATOM 628 N N . ALA A 1 89 ? -23.134 0.754 28.603 1.00 92.75 89 ALA A N 1
ATOM 629 C CA . ALA A 1 89 ? -22.986 2.109 28.111 1.00 92.75 89 ALA A CA 1
ATOM 630 C C . ALA A 1 89 ? -22.489 2.108 26.658 1.00 92.75 89 ALA A C 1
ATOM 632 O O . ALA A 1 89 ? -21.669 1.280 26.253 1.00 92.75 89 ALA A O 1
ATOM 633 N N . GLU A 1 90 ? -22.966 3.086 25.901 1.00 94.56 90 GLU A N 1
ATOM 634 C CA . GLU A 1 90 ? -22.580 3.322 24.517 1.00 94.56 90 GLU A CA 1
ATOM 635 C C . GLU A 1 90 ? -22.276 4.810 24.334 1.00 94.56 90 GLU A C 1
ATOM 637 O O . GLU A 1 90 ? -22.839 5.667 25.024 1.00 94.56 90 GLU A O 1
ATOM 642 N N . ILE A 1 91 ? -21.378 5.120 23.407 1.00 91.69 91 ILE A N 1
ATOM 643 C CA . ILE A 1 91 ? -21.215 6.466 22.861 1.00 91.69 91 ILE A CA 1
ATOM 644 C C . ILE A 1 91 ? -22.218 6.608 21.721 1.00 91.69 91 ILE A C 1
ATOM 646 O O . ILE A 1 91 ? -22.261 5.749 20.847 1.00 91.69 91 ILE A O 1
ATOM 650 N N . GLU A 1 92 ? -22.990 7.691 21.713 1.00 95.12 92 GLU A N 1
ATOM 651 C CA . GLU A 1 92 ? -23.851 8.071 20.591 1.00 95.12 92 GLU A CA 1
ATOM 652 C C . GLU A 1 92 ? -23.191 9.225 19.829 1.00 95.12 92 GLU A C 1
ATOM 654 O O . GLU A 1 92 ? -22.873 10.265 20.415 1.00 95.12 92 GLU A O 1
ATOM 659 N N . PHE A 1 93 ? -22.958 9.036 18.531 1.00 94.62 93 PHE A N 1
ATOM 660 C CA . PHE A 1 93 ? -22.346 10.045 17.670 1.00 94.62 93 PHE A CA 1
ATOM 661 C C . PHE A 1 93 ? -23.415 10.952 17.043 1.00 94.62 93 PHE A C 1
ATOM 663 O O . PHE A 1 93 ? -24.548 10.517 16.829 1.00 94.62 93 PHE A O 1
ATOM 670 N N . PRO A 1 94 ? -23.081 12.202 16.665 1.00 96.12 94 PRO A N 1
ATOM 671 C CA . PRO A 1 94 ? -23.995 13.090 15.941 1.00 96.12 94 PRO A CA 1
ATOM 672 C C . PRO A 1 94 ? -24.577 12.498 14.647 1.00 96.12 94 PRO A C 1
ATOM 674 O O . PRO A 1 94 ? -25.659 12.908 14.225 1.00 96.12 94 PRO A O 1
ATOM 677 N N . SER A 1 95 ? -23.883 11.543 14.021 1.00 94.69 95 SER A N 1
ATOM 678 C CA . SER A 1 95 ? -24.375 10.768 12.875 1.00 94.69 95 SER A CA 1
ATOM 679 C C . SER A 1 95 ? -25.556 9.842 13.196 1.00 94.69 95 SER A C 1
ATOM 681 O O . SER A 1 95 ? -26.248 9.407 12.275 1.00 94.69 95 SER A O 1
ATOM 683 N N . GLY A 1 96 ? -25.807 9.553 14.476 1.00 94.88 96 GLY A N 1
ATOM 684 C CA . GLY A 1 96 ? -26.779 8.568 14.958 1.00 94.88 96 GLY A CA 1
ATOM 685 C C . GLY A 1 96 ? -26.219 7.148 15.086 1.00 94.88 96 GLY A C 1
ATOM 686 O O . GLY A 1 96 ? -26.956 6.238 15.460 1.00 94.88 96 GLY A O 1
ATOM 687 N N . GLU A 1 97 ? -24.940 6.943 14.769 1.00 96.25 97 GLU A N 1
ATOM 688 C CA . GLU A 1 97 ? -24.228 5.691 15.037 1.00 96.25 97 GLU A CA 1
ATOM 689 C C . GLU A 1 97 ? -23.923 5.563 16.535 1.00 96.25 97 GLU A C 1
ATOM 691 O O . GLU A 1 97 ? -23.773 6.575 17.229 1.00 96.25 97 GLU A O 1
ATOM 696 N N . THR A 1 98 ? -23.797 4.331 17.035 1.00 96.12 98 THR A N 1
ATOM 697 C CA . THR A 1 98 ? -23.410 4.071 18.428 1.00 96.12 98 THR A CA 1
ATOM 698 C C . THR A 1 98 ? -22.213 3.132 18.528 1.00 96.12 98 THR A C 1
ATOM 700 O O . THR A 1 98 ? -21.978 2.306 17.646 1.00 96.12 98 THR A O 1
ATOM 703 N N . LEU A 1 99 ? -21.440 3.272 19.608 1.00 93.62 99 LEU A N 1
ATOM 704 C CA . LEU A 1 99 ? -20.301 2.412 19.936 1.00 93.62 99 LEU A CA 1
ATOM 705 C C . LEU A 1 99 ? -20.397 1.935 21.389 1.00 93.62 99 LEU A C 1
ATOM 707 O O . LEU A 1 99 ? -20.283 2.765 22.298 1.00 93.62 99 LEU A O 1
ATOM 711 N N . PRO A 1 100 ? -20.553 0.625 21.639 1.00 95.25 100 PRO A N 1
ATOM 712 C CA . PRO A 1 100 ? -20.457 0.068 22.983 1.00 95.25 100 PRO A CA 1
ATOM 713 C C . PRO A 1 100 ? -19.091 0.351 23.608 1.00 95.25 100 PRO A C 1
ATOM 715 O O . PRO A 1 100 ? -18.060 0.121 22.981 1.00 95.25 100 PRO A O 1
ATOM 718 N N . VAL A 1 101 ? -19.072 0.820 24.860 1.00 91.94 101 VAL A N 1
ATOM 719 C CA . VAL A 1 101 ? -17.809 1.073 25.586 1.00 91.94 101 VAL A CA 1
ATOM 720 C C . VAL A 1 101 ? -17.358 -0.115 26.434 1.00 91.94 101 VAL A C 1
ATOM 722 O O . VAL A 1 101 ? -16.421 0.020 27.221 1.00 91.94 101 VAL A O 1
ATOM 725 N N . ILE A 1 102 ? -18.040 -1.257 26.324 1.00 94.62 102 ILE A N 1
ATOM 726 C CA . ILE A 1 102 ? -17.641 -2.489 27.001 1.00 94.62 102 ILE A CA 1
ATOM 727 C C . ILE A 1 102 ? -16.334 -3.025 26.405 1.00 94.62 102 ILE A C 1
ATOM 729 O O . ILE A 1 102 ? -16.132 -3.007 25.193 1.00 94.62 102 ILE A O 1
ATOM 733 N N . VAL A 1 103 ? -15.452 -3.516 27.269 1.00 92.50 103 VAL A N 1
ATOM 734 C CA . VAL A 1 103 ? -14.179 -4.135 26.906 1.00 92.50 103 VAL A CA 1
ATOM 735 C C . VAL A 1 103 ? -14.190 -5.579 27.379 1.00 92.50 103 VAL A C 1
ATOM 737 O O . VAL A 1 103 ? -14.364 -5.850 28.567 1.00 92.50 103 VAL A O 1
ATOM 740 N N . ASP A 1 104 ? -13.959 -6.510 26.454 1.00 93.31 104 ASP A N 1
ATOM 741 C CA . ASP A 1 104 ? -13.690 -7.901 26.805 1.00 93.31 104 ASP A CA 1
ATOM 742 C C . ASP A 1 104 ? -12.272 -8.009 27.380 1.00 93.31 104 ASP A C 1
ATOM 744 O O . ASP A 1 104 ? -11.281 -8.149 26.662 1.00 93.31 104 ASP A O 1
ATOM 748 N N . LEU A 1 105 ? -12.182 -7.916 28.708 1.00 90.75 105 LEU A N 1
ATOM 749 C CA . LEU A 1 105 ? -10.914 -7.993 29.431 1.00 90.75 105 LEU A CA 1
ATOM 750 C C . LEU A 1 105 ? -10.222 -9.353 29.254 1.00 90.75 105 LEU A C 1
ATOM 752 O O . LEU A 1 105 ? -9.002 -9.423 29.359 1.00 90.75 105 LEU A O 1
ATOM 756 N N . ALA A 1 106 ? -10.969 -10.429 28.977 1.00 90.50 106 ALA A N 1
ATOM 757 C CA . ALA A 1 106 ? -10.382 -11.745 28.750 1.00 90.50 106 ALA A CA 1
ATOM 758 C C . ALA A 1 106 ? -9.766 -11.854 27.350 1.00 90.50 106 ALA A C 1
ATOM 760 O O . ALA A 1 106 ? -8.712 -12.474 27.205 1.00 90.50 106 ALA A O 1
ATOM 761 N N . ALA A 1 107 ? -10.397 -11.255 26.336 1.00 90.69 107 ALA A N 1
ATOM 762 C CA . ALA A 1 107 ? -9.822 -11.143 24.997 1.00 90.69 107 ALA A CA 1
ATOM 763 C C . ALA A 1 107 ? -8.591 -10.223 24.989 1.00 90.69 107 ALA A C 1
ATOM 765 O O . ALA A 1 107 ? -7.570 -10.582 24.406 1.00 90.69 107 ALA A O 1
ATOM 766 N N . LEU A 1 108 ? -8.648 -9.093 25.708 1.00 90.25 108 LEU A N 1
ATOM 767 C CA . LEU A 1 108 ? -7.506 -8.186 25.860 1.00 90.25 108 LEU A CA 1
ATOM 768 C C . LEU A 1 108 ? -6.305 -8.868 26.493 1.00 90.25 108 LEU A C 1
ATOM 770 O O . LEU A 1 108 ? -5.197 -8.752 25.978 1.00 90.25 108 LEU A O 1
ATOM 774 N N . GLU A 1 109 ? -6.526 -9.637 27.551 1.00 88.31 109 GLU A N 1
ATOM 775 C CA . GLU A 1 109 ? -5.458 -10.374 28.220 1.00 88.31 109 GLU A CA 1
ATOM 776 C C . GLU A 1 109 ? -4.803 -11.442 27.326 1.00 88.31 109 GLU A C 1
ATOM 778 O O . GLU A 1 109 ? -3.629 -11.755 27.500 1.00 88.31 109 GLU A O 1
ATOM 783 N N . GLN A 1 110 ? -5.538 -11.988 26.352 1.00 87.44 110 GLN A N 1
ATOM 784 C CA . GLN A 1 110 ? -5.018 -12.951 25.370 1.00 87.44 110 GLN A CA 1
ATOM 785 C C . GLN A 1 110 ? -4.326 -12.288 24.173 1.00 87.44 110 GLN A C 1
ATOM 787 O O . GLN A 1 110 ? 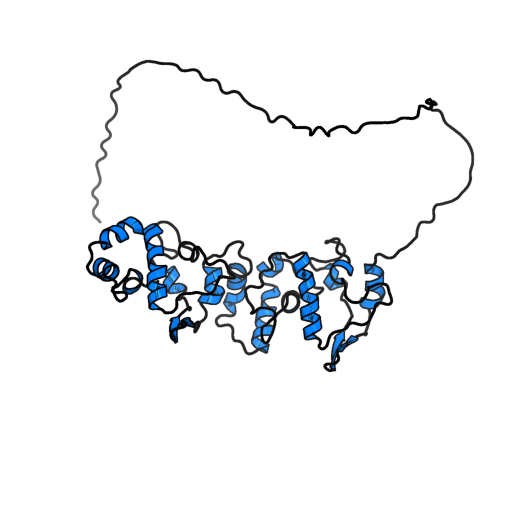-3.622 -12.967 23.426 1.00 87.44 110 GLN A O 1
ATOM 792 N N . SER A 1 111 ? -4.527 -10.985 23.979 1.00 90.69 111 SER A N 1
ATOM 793 C CA . SER A 1 111 ? -3.878 -10.231 22.911 1.00 90.69 111 SER A CA 1
ATOM 794 C C . SER A 1 111 ? -2.385 -10.035 23.183 1.00 90.69 111 SER A C 1
ATOM 796 O O . SER A 1 111 ? -1.912 -10.136 24.318 1.00 90.69 111 SER A O 1
ATOM 798 N N . VAL A 1 112 ? -1.634 -9.643 22.153 1.00 89.19 112 VAL A N 1
ATOM 799 C CA . VAL A 1 112 ? -0.221 -9.249 22.320 1.00 89.19 112 VAL A CA 1
ATOM 800 C C . VAL A 1 112 ? -0.027 -7.978 23.152 1.00 89.19 112 VAL A C 1
ATOM 802 O O . VAL A 1 112 ? 1.093 -7.681 23.558 1.00 89.19 112 VAL A O 1
ATOM 805 N N . HIS A 1 113 ? -1.108 -7.245 23.426 1.00 87.94 113 HIS A N 1
ATOM 806 C CA . HIS A 1 113 ? -1.126 -6.041 24.253 1.00 87.94 113 HIS A CA 1
ATOM 807 C C . HIS A 1 113 ? -1.768 -6.281 25.633 1.00 87.94 113 HIS A C 1
ATOM 809 O O . HIS A 1 113 ? -2.123 -5.324 26.318 1.00 87.94 113 HIS A O 1
ATOM 815 N N . GLY A 1 114 ? -1.928 -7.545 26.049 1.00 82.56 114 GLY A N 1
ATOM 816 C CA . GLY A 1 114 ? -2.496 -7.911 27.347 1.00 82.56 114 GLY A CA 1
ATOM 817 C C . GLY A 1 114 ? -1.712 -7.361 28.544 1.00 82.56 114 GLY A C 1
ATOM 818 O O . GLY A 1 114 ? -0.488 -7.187 28.498 1.00 82.56 114 GLY A O 1
ATOM 819 N N . MET A 1 115 ? -2.422 -7.110 29.648 1.00 66.38 115 MET A N 1
ATOM 820 C CA . MET A 1 115 ? -1.903 -6.344 30.786 1.00 66.38 115 MET A CA 1
ATOM 821 C C . MET A 1 115 ? -0.867 -7.115 31.615 1.00 66.38 115 MET A C 1
ATOM 823 O O . MET A 1 115 ? -0.018 -6.488 32.248 1.00 66.38 115 MET A O 1
ATOM 827 N N . ALA A 1 116 ? -0.876 -8.456 31.614 1.00 63.44 116 ALA A N 1
ATOM 828 C CA . ALA A 1 116 ? 0.175 -9.225 32.292 1.00 63.44 116 ALA A CA 1
ATOM 829 C C . ALA A 1 116 ? 1.460 -9.403 31.465 1.00 63.44 116 ALA A C 1
ATOM 831 O O . ALA A 1 116 ? 2.485 -9.785 32.033 1.00 63.44 116 ALA A O 1
ATOM 832 N N . GLY A 1 117 ? 1.412 -9.173 30.147 1.00 55.09 117 GLY A N 1
ATOM 833 C CA . GLY A 1 117 ? 2.505 -9.499 29.223 1.00 55.09 117 GLY A CA 1
ATOM 834 C C . GLY A 1 117 ? 3.258 -8.298 28.646 1.00 55.09 117 GLY A C 1
ATOM 835 O O . GLY A 1 117 ? 4.468 -8.395 28.454 1.00 55.09 117 GLY A O 1
ATOM 836 N N . ALA A 1 118 ? 2.568 -7.184 28.376 1.00 58.81 118 ALA A N 1
ATOM 837 C CA . ALA A 1 118 ? 3.113 -6.069 27.590 1.00 58.81 118 ALA A CA 1
ATOM 838 C C . ALA A 1 118 ? 3.511 -4.822 28.406 1.00 58.81 118 ALA A C 1
ATOM 840 O O . ALA A 1 118 ? 4.033 -3.874 27.826 1.00 58.81 118 ALA A O 1
ATOM 841 N N . GLU A 1 119 ? 3.258 -4.795 29.722 1.00 69.25 119 GLU A N 1
ATOM 842 C CA . GLU A 1 119 ? 3.416 -3.601 30.584 1.00 69.25 119 GLU A CA 1
ATOM 843 C C . GLU A 1 119 ? 2.665 -2.348 30.068 1.00 69.25 119 GLU A C 1
ATOM 845 O O . GLU A 1 119 ? 2.978 -1.232 30.479 1.00 69.25 119 GLU A O 1
ATOM 850 N N . LEU A 1 120 ? 1.670 -2.515 29.185 1.00 82.06 120 LEU A N 1
ATOM 851 C CA . LEU A 1 120 ? 0.857 -1.420 28.653 1.00 82.06 120 LEU A CA 1
ATOM 852 C C . LEU A 1 120 ? -0.317 -1.119 29.585 1.00 82.06 120 LEU A C 1
ATOM 854 O O . LEU A 1 120 ? -1.099 -2.007 29.929 1.00 82.06 120 LEU A O 1
ATOM 858 N N . ALA A 1 121 ? -0.463 0.153 29.938 1.00 84.69 121 ALA A N 1
ATOM 859 C CA . ALA A 1 121 ? -1.638 0.688 30.601 1.00 84.69 121 ALA A CA 1
ATOM 860 C C . ALA A 1 121 ? -2.708 1.084 29.570 1.00 84.69 121 ALA A C 1
ATOM 862 O O . ALA A 1 121 ? -2.409 1.453 28.431 1.00 84.69 121 ALA A O 1
ATOM 863 N N . CYS A 1 122 ? -3.978 1.126 29.978 1.00 84.94 122 CYS A N 1
ATOM 864 C CA . CYS A 1 122 ? -5.081 1.636 29.162 1.00 84.94 122 CYS A CA 1
ATOM 865 C C . CYS A 1 122 ? -4.768 3.044 28.643 1.00 84.94 122 CYS A C 1
ATOM 867 O O . CYS A 1 122 ? -5.053 3.373 27.492 1.00 84.94 122 CYS A O 1
ATOM 869 N N . THR A 1 123 ? -4.132 3.869 29.481 1.00 83.19 123 THR A N 1
ATOM 870 C CA . THR A 1 123 ? -3.726 5.234 29.140 1.00 83.19 123 THR A CA 1
ATOM 871 C C . THR A 1 123 ? -2.570 5.309 28.154 1.00 83.19 123 THR A C 1
ATOM 873 O O . THR A 1 123 ? -2.248 6.413 27.748 1.00 83.19 123 THR A O 1
ATOM 876 N N . ASP A 1 124 ? -1.934 4.213 27.746 1.00 83.56 124 ASP A N 1
ATOM 877 C CA . ASP A 1 124 ? -0.897 4.255 26.707 1.00 83.56 124 ASP A CA 1
ATOM 878 C C . ASP A 1 124 ? -1.511 4.343 25.304 1.00 83.56 124 ASP A C 1
ATOM 880 O O . ASP A 1 124 ? -1.025 5.096 24.457 1.00 83.56 124 ASP A O 1
ATOM 884 N N . CYS A 1 125 ? -2.655 3.685 25.095 1.00 84.44 125 CYS A N 1
ATOM 885 C CA . CYS A 1 125 ? -3.437 3.762 23.856 1.00 84.44 125 CYS A CA 1
ATOM 886 C C . CYS A 1 125 ? -4.581 4.788 23.950 1.00 84.44 125 CYS A C 1
ATOM 888 O O . CYS A 1 125 ? -4.875 5.519 23.003 1.00 84.44 125 CYS A O 1
ATOM 890 N N . HIS A 1 126 ? -5.209 4.925 25.117 1.00 83.94 126 HIS A N 1
ATOM 891 C CA . HIS A 1 126 ? -6.215 5.952 25.375 1.00 83.94 126 HIS A CA 1
ATOM 892 C C . HIS A 1 126 ? -5.552 7.244 25.868 1.00 83.94 126 HIS A C 1
ATOM 894 O O . HIS A 1 126 ? -5.751 7.674 26.999 1.00 83.94 126 HIS A O 1
ATOM 900 N N . GLN A 1 127 ? -4.775 7.906 25.007 1.00 72.94 127 GLN A N 1
ATOM 901 C CA . GLN A 1 127 ? -4.177 9.212 25.319 1.00 72.94 127 GLN A CA 1
ATOM 902 C C . GLN A 1 127 ? -4.976 10.384 24.752 1.00 72.94 127 GLN A C 1
ATOM 904 O O . GLN A 1 127 ? -5.673 10.267 23.742 1.00 72.94 127 GLN A O 1
ATOM 909 N N . SER A 1 128 ? -4.801 11.556 25.375 1.00 56.94 128 SER A N 1
ATOM 910 C CA . SER A 1 128 ? -5.121 12.910 24.869 1.00 56.94 128 SER A CA 1
ATOM 911 C C . SER A 1 128 ? -6.570 13.248 24.503 1.00 56.94 128 SER A C 1
ATOM 913 O O . SER A 1 128 ? -6.886 14.424 24.358 1.00 56.94 128 SER A O 1
ATOM 915 N N . VAL A 1 129 ? -7.469 12.274 24.418 1.00 53.41 129 VAL A N 1
ATOM 916 C CA . VAL A 1 129 ? -8.903 12.537 24.313 1.00 53.41 129 VAL A CA 1
ATOM 917 C C . VAL A 1 129 ? -9.447 12.556 25.732 1.00 53.41 129 VAL A C 1
ATOM 919 O O . VAL A 1 129 ? -9.528 11.512 26.364 1.00 53.41 129 VAL A O 1
ATOM 922 N N . ASN A 1 130 ? -9.802 13.747 26.214 1.00 53.41 130 ASN A N 1
ATOM 923 C CA . ASN A 1 130 ? -10.678 13.952 27.369 1.00 53.41 130 ASN A CA 1
ATOM 924 C C . ASN A 1 130 ? -10.146 13.773 28.791 1.00 53.41 130 ASN A C 1
ATOM 926 O O . ASN A 1 130 ? -10.989 13.634 29.669 1.00 53.41 130 ASN A O 1
ATOM 930 N N . ASP A 1 131 ? -8.828 13.845 29.027 1.00 58.53 131 ASP A N 1
ATOM 931 C CA . ASP A 1 131 ? -8.218 13.717 30.368 1.00 58.53 131 ASP A CA 1
ATOM 932 C C . ASP A 1 131 ? -8.879 12.576 31.165 1.00 58.53 131 ASP A C 1
ATOM 934 O O . ASP A 1 131 ? -9.846 12.787 31.891 1.00 58.53 131 ASP A O 1
ATOM 938 N N . TYR A 1 132 ? -8.386 11.343 31.005 1.00 65.88 132 TYR A N 1
ATOM 939 C CA . TYR A 1 132 ? -8.984 10.141 31.608 1.00 65.88 132 TYR A CA 1
ATOM 940 C C . TYR A 1 132 ? -8.922 10.091 33.152 1.00 65.88 132 TYR A C 1
ATOM 942 O O . TYR A 1 132 ? -9.032 9.028 33.763 1.00 65.88 132 TYR A O 1
ATOM 950 N N . THR A 1 133 ? -8.781 11.242 33.809 1.00 65.81 133 THR A N 1
ATOM 951 C CA . THR A 1 133 ? -9.179 11.444 35.195 1.00 65.81 133 THR A CA 1
ATOM 952 C C . THR A 1 133 ? -10.678 11.197 35.334 1.00 65.81 133 THR A C 1
ATOM 954 O O . THR A 1 133 ? -11.510 11.855 34.725 1.00 65.81 133 THR A O 1
ATOM 957 N N . VAL A 1 134 ? -11.049 10.197 36.131 1.00 65.69 134 VAL A N 1
ATOM 958 C CA . VAL A 1 134 ? -12.455 9.819 36.305 1.00 65.69 134 VAL A CA 1
ATOM 959 C C . VAL A 1 134 ? -13.183 10.873 37.157 1.00 65.69 134 VAL A C 1
ATOM 961 O O . VAL A 1 134 ? -12.730 11.152 38.272 1.00 65.69 134 VAL A O 1
ATOM 964 N N . PRO A 1 135 ? -14.339 11.411 36.712 1.00 72.81 135 PRO A N 1
ATOM 965 C CA . PRO A 1 135 ? -15.014 11.177 35.429 1.00 72.81 135 PRO A CA 1
ATOM 966 C C . PRO A 1 135 ? -14.366 11.944 34.265 1.00 72.81 135 PRO A C 1
ATOM 968 O O . PRO A 1 135 ? -14.191 13.159 34.347 1.00 72.81 135 PRO A O 1
ATOM 971 N N . HIS A 1 136 ? -14.078 11.237 33.170 1.00 78.38 136 HIS A N 1
ATOM 972 C CA . HIS A 1 136 ? -13.412 11.808 31.998 1.00 78.38 136 HIS A CA 1
ATOM 973 C C . HIS A 1 136 ? -14.404 12.526 31.072 1.00 78.38 136 HIS A C 1
ATOM 975 O O . HIS A 1 136 ? -15.602 12.227 31.070 1.00 78.38 136 HIS A O 1
ATOM 981 N N . ALA A 1 137 ? -13.921 13.470 30.262 1.00 81.62 137 ALA A N 1
ATOM 982 C CA . ALA A 1 137 ? -14.770 14.200 29.316 1.00 81.62 137 ALA A CA 1
ATOM 983 C C . ALA A 1 137 ? -15.384 13.276 28.223 1.00 81.62 137 ALA A C 1
ATOM 985 O O . ALA A 1 137 ? -14.874 12.178 27.952 1.00 81.62 137 ALA A O 1
ATOM 986 N N . PRO A 1 138 ? -16.511 13.683 27.606 1.00 80.38 138 PRO A N 1
ATOM 987 C CA .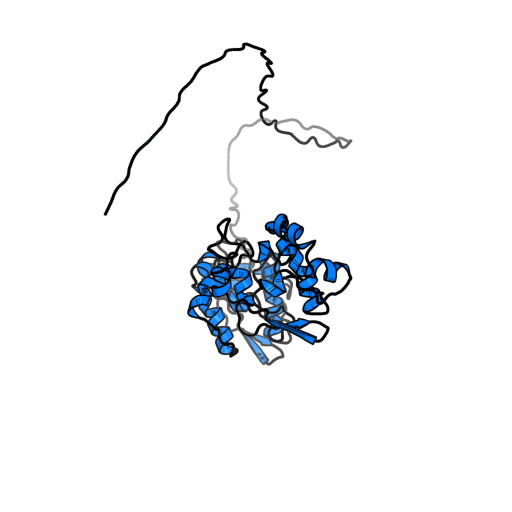 PRO A 1 138 ? -17.210 12.897 26.588 1.00 80.38 138 PRO A CA 1
ATOM 988 C C . PRO A 1 138 ? -16.485 12.934 25.243 1.00 80.38 138 PRO A C 1
ATOM 990 O O . PRO A 1 138 ? -15.914 13.954 24.871 1.00 80.38 138 PRO A O 1
ATOM 993 N N . VAL A 1 139 ? -16.491 11.820 24.508 1.00 85.50 139 VAL A N 1
ATOM 994 C CA . VAL A 1 139 ? -15.842 11.712 23.190 1.00 85.50 139 VAL A CA 1
ATOM 995 C C . VAL A 1 139 ? -16.428 12.734 22.212 1.00 85.50 139 VAL A C 1
ATOM 997 O O . VAL A 1 139 ? -17.639 12.788 22.025 1.00 85.50 139 VAL A O 1
ATOM 1000 N N . GLU A 1 140 ? -15.558 13.513 21.568 1.00 85.94 140 GLU A N 1
ATOM 1001 C CA . GLU A 1 140 ? -15.934 14.486 20.540 1.00 85.94 140 GLU A CA 1
ATOM 1002 C C . GLU A 1 140 ? -15.507 13.970 19.157 1.00 85.94 140 GLU A C 1
ATOM 1004 O O . GLU A 1 140 ? -14.337 14.049 18.789 1.00 85.94 140 GLU A O 1
ATOM 1009 N N . ALA A 1 141 ? -16.456 13.424 18.392 1.00 89.50 141 ALA A N 1
ATOM 1010 C CA . ALA A 1 141 ? -16.270 13.056 16.987 1.00 89.50 141 ALA A CA 1
ATOM 1011 C C . ALA A 1 141 ? -17.600 13.198 16.216 1.00 89.50 141 ALA A C 1
ATOM 1013 O O . ALA A 1 141 ? -18.655 12.956 16.808 1.00 89.50 141 ALA A O 1
ATOM 1014 N N . PRO A 1 142 ? -17.596 13.593 14.925 1.00 91.25 142 PRO A N 1
ATOM 1015 C CA . PRO A 1 142 ? -18.828 13.741 14.141 1.00 91.25 142 PRO A CA 1
ATOM 1016 C C . PRO A 1 142 ? -19.512 12.409 13.803 1.00 91.25 142 PRO A C 1
ATOM 1018 O O . PRO A 1 142 ? -20.742 12.339 13.800 1.00 91.25 142 PRO A O 1
ATOM 1021 N N . THR A 1 143 ? -18.720 11.373 13.518 1.00 93.19 143 THR A N 1
ATOM 1022 C CA . THR A 1 143 ? -19.179 10.029 13.141 1.00 93.19 143 THR A CA 1
ATOM 1023 C C . THR A 1 143 ? -18.392 8.956 13.895 1.00 93.19 143 THR A C 1
ATOM 1025 O O . THR A 1 143 ? -17.313 9.238 14.431 1.00 93.19 143 THR A O 1
ATOM 1028 N N . LEU A 1 144 ? -18.901 7.717 13.905 1.00 91.38 144 LEU A N 1
ATOM 1029 C CA . LEU A 1 144 ? -18.144 6.572 14.423 1.00 91.38 144 LEU A CA 1
ATOM 1030 C C . LEU A 1 144 ? -16.834 6.399 13.643 1.00 91.38 144 LEU A C 1
ATOM 1032 O O . LEU A 1 144 ? -15.771 6.214 14.236 1.00 91.38 144 LEU A O 1
ATOM 1036 N N . ARG A 1 145 ? -16.883 6.546 12.316 1.00 89.12 145 ARG A N 1
ATOM 1037 C CA . ARG A 1 145 ? -15.696 6.356 11.482 1.00 89.12 145 ARG A CA 1
ATOM 1038 C C . ARG A 1 145 ? -14.602 7.384 11.761 1.00 89.12 145 ARG A C 1
ATOM 1040 O O . ARG A 1 145 ? -13.433 7.017 11.843 1.00 89.12 145 ARG A O 1
ATOM 1047 N N . ASP A 1 146 ? -14.969 8.650 11.959 1.00 88.69 146 ASP A N 1
ATOM 1048 C CA . ASP A 1 146 ? -14.009 9.699 12.329 1.00 88.69 146 ASP A CA 1
ATOM 1049 C C . ASP A 1 146 ? -13.310 9.372 13.655 1.00 88.69 146 ASP A C 1
ATOM 1051 O O . ASP A 1 146 ? -12.110 9.608 13.814 1.00 88.69 146 ASP A O 1
ATOM 1055 N N . TYR A 1 147 ? -14.058 8.803 14.605 1.00 89.12 147 TYR A N 1
ATOM 1056 C CA . TYR A 1 147 ? -13.504 8.345 15.871 1.00 89.12 147 TYR A CA 1
ATOM 1057 C C . TYR A 1 147 ? -12.515 7.190 15.675 1.00 89.12 147 TYR A C 1
ATOM 1059 O O . TYR A 1 147 ? -11.401 7.265 16.189 1.00 89.12 147 TYR A O 1
ATOM 1067 N N . GLU A 1 148 ? -12.878 6.153 14.919 1.00 87.75 148 GLU A N 1
ATOM 1068 C CA . GLU A 1 148 ? -12.017 4.990 14.652 1.00 87.75 148 GLU A CA 1
ATOM 1069 C C . GLU A 1 148 ? -10.716 5.380 13.942 1.00 87.75 148 GLU A C 1
ATOM 1071 O O . GLU A 1 148 ? -9.635 4.982 14.379 1.00 87.75 148 GLU A O 1
ATOM 1076 N N . VAL A 1 149 ? -10.799 6.218 12.902 1.00 84.81 149 VAL A N 1
ATOM 1077 C CA . VAL A 1 149 ? -9.624 6.752 12.191 1.00 84.81 149 VAL A CA 1
ATOM 1078 C C . VAL A 1 149 ? -8.741 7.556 13.141 1.00 84.81 149 VAL A C 1
ATOM 1080 O O . VAL A 1 149 ? -7.532 7.336 13.204 1.00 84.81 149 VAL A O 1
ATOM 1083 N N . GLY A 1 150 ? -9.336 8.444 13.942 1.00 84.56 150 GLY A N 1
ATOM 1084 C CA . GLY A 1 150 ? -8.594 9.217 14.935 1.00 84.56 150 GLY A CA 1
ATOM 1085 C C . GLY A 1 150 ? -7.917 8.345 15.997 1.00 84.56 150 GLY A C 1
ATOM 1086 O O . GLY A 1 150 ? -6.826 8.682 16.462 1.00 84.56 150 GLY A O 1
ATOM 1087 N N . ARG A 1 151 ? -8.538 7.221 16.378 1.00 85.62 151 ARG A N 1
ATOM 1088 C CA . ARG A 1 151 ? -7.996 6.283 17.368 1.00 85.62 151 ARG A CA 1
ATOM 1089 C C . ARG A 1 151 ? -6.887 5.408 16.822 1.00 85.62 151 ARG A C 1
ATOM 1091 O O . ARG A 1 151 ? -5.888 5.252 17.517 1.00 85.62 151 ARG A O 1
ATOM 1098 N N . ALA A 1 152 ? -7.021 4.888 15.609 1.00 84.44 152 ALA A N 1
ATOM 1099 C CA . ALA A 1 152 ? -6.023 4.002 15.018 1.00 84.44 152 ALA A CA 1
ATOM 1100 C C . ALA A 1 152 ? -4.634 4.653 14.902 1.00 84.44 152 ALA A C 1
ATOM 1102 O O . ALA A 1 152 ? -3.623 3.977 15.073 1.00 84.44 152 ALA A O 1
ATOM 1103 N N . ASN A 1 153 ? -4.571 5.979 14.748 1.00 81.31 153 ASN A N 1
ATOM 1104 C CA . ASN A 1 153 ? -3.311 6.731 14.718 1.00 81.31 153 ASN A CA 1
ATOM 1105 C C . ASN A 1 153 ? -2.464 6.578 15.997 1.00 81.31 153 ASN A C 1
ATOM 1107 O O . ASN A 1 153 ? -1.268 6.869 15.985 1.00 81.31 153 ASN A O 1
ATOM 1111 N N . VAL A 1 154 ? -3.039 6.139 17.127 1.00 85.56 154 VAL A N 1
ATOM 1112 C CA . VAL A 1 154 ? -2.243 5.902 18.341 1.00 85.56 154 VAL A CA 1
ATOM 1113 C C . VAL A 1 154 ? -1.267 4.737 18.174 1.00 85.56 154 VAL A C 1
ATOM 1115 O O . VAL A 1 154 ? -0.189 4.764 18.770 1.00 85.56 154 VAL A O 1
ATOM 1118 N N . CYS A 1 155 ? -1.602 3.755 17.330 1.00 86.50 155 CYS A N 1
ATOM 1119 C CA . CYS A 1 155 ? -0.780 2.574 17.080 1.00 86.50 155 CYS A CA 1
ATOM 1120 C C . CYS A 1 155 ? 0.592 2.952 16.498 1.00 86.50 155 CYS A C 1
ATOM 1122 O O . CYS A 1 155 ? 1.608 2.360 16.863 1.00 86.50 155 CYS A O 1
ATOM 1124 N N . GLU A 1 156 ? 0.644 3.995 15.667 1.00 84.19 156 GLU A N 1
ATOM 1125 C CA . GLU A 1 156 ? 1.859 4.457 14.979 1.00 84.19 156 GLU A CA 1
ATOM 1126 C C . GLU A 1 156 ? 2.945 4.985 15.930 1.00 84.19 156 GLU A C 1
ATOM 1128 O O . GLU A 1 156 ? 4.116 5.084 15.565 1.00 84.19 156 GLU A O 1
ATOM 1133 N N . ARG A 1 157 ? 2.596 5.295 17.186 1.00 82.62 157 ARG A N 1
ATOM 1134 C CA . ARG A 1 157 ? 3.573 5.742 18.194 1.00 82.62 157 ARG A CA 1
ATOM 1135 C C . ARG A 1 157 ? 4.557 4.642 18.581 1.00 82.62 157 ARG A C 1
ATOM 1137 O O . ARG A 1 157 ? 5.712 4.935 18.895 1.00 82.62 157 ARG A O 1
ATOM 1144 N N . CYS A 1 158 ? 4.094 3.395 18.563 1.00 85.75 158 CYS A N 1
ATOM 1145 C CA . CYS A 1 158 ? 4.891 2.218 18.898 1.00 85.75 158 CYS A CA 1
ATOM 1146 C C . CYS A 1 158 ? 5.230 1.396 17.647 1.00 85.75 158 CYS A C 1
ATOM 1148 O O . CYS A 1 158 ? 6.346 0.893 17.537 1.00 85.75 158 CYS A O 1
ATOM 1150 N N . HIS A 1 159 ? 4.322 1.323 16.671 1.00 84.50 159 HIS A N 1
ATOM 1151 C CA . HIS A 1 159 ? 4.538 0.645 15.394 1.00 84.50 159 HIS A CA 1
ATOM 1152 C C . HIS A 1 159 ? 5.041 1.636 14.336 1.00 84.50 159 HIS A C 1
ATOM 1154 O O . HIS A 1 159 ? 4.250 2.213 13.600 1.00 84.50 159 HIS A O 1
ATOM 1160 N N . GLN A 1 160 ? 6.360 1.846 14.260 1.00 70.56 160 GLN A N 1
ATOM 1161 C CA . GLN A 1 160 ? 6.960 2.922 13.446 1.00 70.56 160 GLN A CA 1
ATOM 1162 C C . GLN A 1 160 ? 7.134 2.604 11.947 1.00 70.56 160 GLN A C 1
ATOM 1164 O O . GLN A 1 160 ? 7.610 3.460 11.206 1.00 70.56 160 GLN A O 1
ATOM 1169 N N . GLN A 1 161 ? 6.757 1.406 11.489 1.00 66.75 161 GLN A N 1
ATOM 1170 C CA . GLN A 1 161 ? 6.759 0.992 10.073 1.00 66.75 161 GLN A CA 1
ATOM 1171 C C . GLN A 1 161 ? 5.649 -0.048 9.831 1.00 66.75 161 GLN A C 1
ATOM 1173 O O . GLN A 1 161 ? 5.935 -1.219 9.589 1.00 66.75 161 GLN A O 1
ATOM 1178 N N . PRO A 1 162 ? 4.369 0.319 10.001 1.00 68.00 162 PRO A N 1
ATOM 1179 C CA . PRO A 1 162 ? 3.279 -0.626 9.806 1.00 68.00 162 PRO A CA 1
ATOM 1180 C C . PRO A 1 162 ? 3.165 -0.999 8.321 1.00 68.00 162 PRO A C 1
ATOM 1182 O O . PRO A 1 162 ? 3.369 -0.160 7.443 1.00 68.00 162 PRO A O 1
ATOM 1185 N N . HIS A 1 163 ? 2.779 -2.240 8.033 1.00 65.12 163 HIS A N 1
ATOM 1186 C CA . HIS A 1 163 ? 2.588 -2.773 6.679 1.00 65.12 163 HIS A CA 1
ATOM 1187 C C . HIS A 1 163 ? 1.307 -2.230 6.000 1.00 65.12 163 HIS A C 1
ATOM 1189 O O . HIS A 1 163 ? 0.524 -2.968 5.407 1.00 65.12 163 HIS A O 1
ATOM 1195 N N . LEU A 1 164 ? 1.047 -0.920 6.083 1.00 59.72 164 LEU A N 1
ATOM 1196 C CA . LEU A 1 164 ? -0.153 -0.240 5.560 1.00 59.72 164 LEU A CA 1
ATOM 1197 C C . LEU A 1 164 ? -0.193 -0.154 4.019 1.00 59.72 164 LEU A C 1
ATOM 1199 O O . LEU A 1 164 ? -0.783 0.750 3.438 1.00 59.72 164 LEU A O 1
ATOM 1203 N N . THR A 1 165 ? 0.436 -1.096 3.326 1.00 56.81 165 THR A N 1
ATOM 1204 C CA . THR A 1 165 ? 0.743 -1.009 1.895 1.00 56.81 165 THR A CA 1
ATOM 1205 C C . THR A 1 165 ? -0.380 -1.521 0.996 1.00 56.81 165 THR A C 1
ATOM 1207 O O . THR A 1 165 ? -0.351 -1.299 -0.210 1.00 56.81 165 THR A O 1
ATOM 1210 N N . SER A 1 166 ? -1.396 -2.169 1.574 1.00 58.69 166 SER A N 1
ATOM 1211 C CA . SER A 1 166 ? -2.468 -2.836 0.819 1.00 58.69 166 SER A CA 1
ATOM 1212 C C . SER A 1 166 ? -3.739 -1.999 0.626 1.00 58.69 166 SER A C 1
ATOM 1214 O O . SER A 1 166 ? -4.617 -2.402 -0.136 1.00 58.69 166 SER A O 1
ATOM 1216 N N . HIS A 1 167 ? -3.859 -0.834 1.273 1.00 68.81 167 HIS A N 1
ATOM 1217 C CA . HIS A 1 167 ? -5.037 0.028 1.153 1.00 68.81 167 HIS A CA 1
ATOM 1218 C C . HIS A 1 167 ? -4.658 1.493 0.913 1.00 68.81 167 HIS A C 1
ATOM 1220 O O . HIS A 1 167 ? -3.642 1.958 1.430 1.00 68.81 167 HIS A O 1
ATOM 1226 N N . PRO A 1 168 ? -5.456 2.237 0.121 1.00 58.44 168 PRO A N 1
ATOM 1227 C CA . PRO A 1 168 ? -5.237 3.664 -0.060 1.00 58.44 168 PRO A CA 1
ATOM 1228 C C . PRO A 1 168 ? -5.340 4.370 1.300 1.00 58.44 168 PRO A C 1
ATOM 1230 O O . PRO A 1 168 ? -6.158 3.986 2.137 1.00 58.44 168 PRO A O 1
ATOM 1233 N N . GLY A 1 169 ? -4.469 5.361 1.508 1.00 58.41 169 GLY A N 1
ATOM 1234 C CA . GLY A 1 169 ? -4.281 6.054 2.783 1.00 58.41 169 GLY A CA 1
ATOM 1235 C C . GLY A 1 169 ? -5.536 6.749 3.335 1.00 58.41 169 GLY A C 1
ATOM 1236 O O . GLY A 1 169 ? -6.620 6.658 2.754 1.00 58.41 169 GLY A O 1
ATOM 1237 N N . PRO A 1 170 ? -5.417 7.470 4.461 1.00 58.38 170 PRO A N 1
ATOM 1238 C CA . PRO A 1 170 ? -6.557 8.051 5.177 1.00 58.38 170 PRO A CA 1
ATOM 1239 C C . PRO A 1 170 ? -7.411 9.025 4.340 1.00 58.38 170 PRO A C 1
ATOM 1241 O O . PRO A 1 170 ? -8.546 9.315 4.709 1.00 58.38 170 PRO A O 1
ATOM 1244 N N . GLU A 1 171 ? -6.910 9.512 3.202 1.00 61.00 171 GLU A N 1
ATOM 1245 C CA . GLU A 1 171 ? -7.631 10.359 2.245 1.00 61.00 171 GLU A CA 1
ATOM 1246 C C . GLU A 1 171 ? -8.548 9.583 1.276 1.00 61.00 171 GLU A C 1
ATOM 1248 O O . GLU A 1 171 ? -9.241 10.193 0.455 1.00 61.00 171 GLU A O 1
ATOM 1253 N N . ALA A 1 172 ? -8.550 8.249 1.324 1.00 67.06 172 ALA A N 1
ATOM 1254 C CA . ALA A 1 172 ? -9.390 7.410 0.478 1.00 67.06 172 ALA A CA 1
ATOM 1255 C C . ALA A 1 172 ? -10.887 7.594 0.767 1.00 67.06 172 ALA A C 1
ATOM 1257 O O . ALA A 1 172 ? -11.298 7.923 1.875 1.00 67.06 172 ALA A O 1
ATOM 1258 N N . ALA A 1 173 ? -11.734 7.292 -0.224 1.00 67.19 173 ALA A N 1
ATOM 1259 C CA . ALA A 1 173 ? -13.191 7.313 -0.049 1.00 67.19 173 ALA A CA 1
ATOM 1260 C C . ALA A 1 173 ? -13.684 6.319 1.023 1.00 67.19 173 ALA A C 1
ATOM 1262 O O . ALA A 1 173 ? -14.731 6.537 1.626 1.00 67.19 173 ALA A O 1
ATOM 1263 N N . MET A 1 174 ? -12.925 5.245 1.252 1.00 71.38 174 MET A N 1
ATOM 1264 C CA . MET A 1 174 ? -13.055 4.367 2.410 1.00 71.38 174 MET A CA 1
ATOM 1265 C C . MET A 1 174 ? -11.659 4.195 3.015 1.00 71.38 174 MET A C 1
ATOM 1267 O O . MET A 1 174 ? -10.916 3.331 2.545 1.00 71.38 174 MET A O 1
ATOM 1271 N N . PRO A 1 175 ? -11.261 5.041 3.982 1.00 75.94 175 PRO A N 1
ATOM 1272 C CA . PRO A 1 175 ? -9.994 4.845 4.669 1.00 75.94 175 PRO A CA 1
ATOM 1273 C C . PRO A 1 175 ? -10.086 3.522 5.421 1.00 75.94 175 PRO A C 1
ATOM 1275 O O . PRO A 1 175 ? -11.130 3.260 6.010 1.00 75.94 175 PRO A O 1
ATOM 1278 N N . VAL A 1 176 ? -9.040 2.701 5.393 1.00 81.25 176 VAL A N 1
ATOM 1279 C CA . VAL A 1 176 ? -8.920 1.476 6.201 1.00 81.25 176 VAL A CA 1
ATOM 1280 C C . VAL A 1 176 ? -7.886 1.745 7.291 1.00 81.25 176 VAL A C 1
ATOM 1282 O O . VAL A 1 176 ? -6.854 2.357 7.026 1.00 81.25 176 VAL A O 1
ATOM 1285 N N . THR A 1 177 ? -8.175 1.340 8.521 1.00 83.25 177 THR A N 1
ATOM 1286 C CA . THR A 1 177 ? -7.357 1.605 9.706 1.00 83.25 177 THR A CA 1
ATOM 1287 C C . THR A 1 177 ? -6.842 0.305 10.314 1.00 83.25 177 THR A C 1
ATOM 1289 O O . THR A 1 177 ? -7.320 -0.785 10.004 1.00 83.25 177 THR A O 1
ATOM 1292 N N . CYS A 1 178 ? -5.868 0.406 11.222 1.00 84.75 178 CYS A N 1
ATOM 1293 C CA . CYS A 1 178 ? -5.265 -0.754 11.882 1.00 84.75 178 CYS A CA 1
ATOM 1294 C C . CYS A 1 178 ? -6.317 -1.662 12.542 1.00 84.75 178 CYS A C 1
ATOM 1296 O O . CYS A 1 178 ? -6.229 -2.885 12.455 1.00 84.75 178 CYS A O 1
ATOM 1298 N N . THR A 1 179 ? -7.328 -1.061 13.174 1.00 87.81 179 THR A N 1
ATOM 1299 C CA . THR A 1 179 ? -8.364 -1.779 13.924 1.00 87.81 179 THR A CA 1
ATOM 1300 C C . THR A 1 179 ? -9.356 -2.520 13.037 1.00 87.81 179 THR A C 1
ATOM 1302 O O . THR A 1 179 ? -9.991 -3.449 13.526 1.00 87.81 179 THR A O 1
ATOM 1305 N N . ASP A 1 180 ? -9.473 -2.160 11.755 1.00 85.75 180 ASP A N 1
ATOM 1306 C CA . ASP A 1 180 ? -10.360 -2.860 10.816 1.00 85.75 180 ASP A CA 1
ATOM 1307 C C . ASP A 1 180 ? -9.866 -4.285 10.523 1.00 85.75 180 ASP A C 1
ATOM 1309 O O . ASP A 1 180 ? -10.669 -5.172 10.240 1.00 85.75 180 ASP A O 1
ATOM 1313 N N . CYS A 1 181 ? -8.548 -4.500 10.609 1.00 84.06 181 CYS A N 1
ATOM 1314 C CA . CYS A 1 181 ? -7.920 -5.801 10.383 1.00 84.06 181 CYS A CA 1
ATOM 1315 C C . CYS A 1 181 ? -7.474 -6.470 11.687 1.00 84.06 181 CYS A C 1
ATOM 1317 O O . CYS A 1 181 ? -7.721 -7.653 11.888 1.00 84.06 181 CYS A O 1
ATOM 1319 N N . HIS A 1 182 ? -6.814 -5.726 12.577 1.00 86.50 182 HIS A N 1
ATOM 1320 C CA . HIS A 1 182 ? -6.202 -6.286 13.785 1.00 86.50 182 HIS A CA 1
ATOM 1321 C C . HIS A 1 182 ? -7.133 -6.310 15.002 1.00 86.50 182 HIS A C 1
ATOM 1323 O O . HIS A 1 182 ? -6.788 -6.917 16.014 1.00 86.50 182 HIS A O 1
ATOM 1329 N N . GLY A 1 183 ? -8.287 -5.641 14.932 1.00 88.31 183 GLY A N 1
ATOM 1330 C CA . GLY A 1 183 ? -9.106 -5.354 16.106 1.00 88.31 183 GLY A CA 1
ATOM 1331 C C . GLY A 1 183 ? -8.499 -4.262 16.996 1.00 88.31 183 GLY A C 1
ATOM 1332 O O . GLY A 1 183 ? -7.420 -3.731 16.730 1.00 88.31 183 GLY A O 1
ATOM 1333 N N . SER A 1 184 ? -9.221 -3.885 18.052 1.00 87.19 184 SER A N 1
ATOM 1334 C CA . SER A 1 184 ? -8.839 -2.786 18.957 1.00 87.19 184 SER A CA 1
ATOM 1335 C C . SER A 1 184 ? -8.275 -3.273 20.293 1.00 87.19 184 SER A C 1
ATOM 1337 O O . SER A 1 184 ? -7.262 -2.761 20.759 1.00 87.19 184 SER A O 1
ATOM 1339 N N . HIS A 1 185 ? -8.902 -4.288 20.891 1.00 91.12 185 HIS A N 1
ATOM 1340 C CA . HIS A 1 185 ? -8.494 -4.893 22.163 1.00 91.12 185 HIS A CA 1
ATOM 1341 C C . HIS A 1 185 ? -8.196 -6.388 22.041 1.00 91.12 185 HIS A C 1
ATOM 1343 O O . HIS A 1 185 ? -8.006 -7.054 23.041 1.00 91.12 185 HIS A O 1
ATOM 1349 N N . ASN A 1 186 ? -8.161 -6.943 20.837 1.00 90.31 186 ASN A N 1
ATOM 1350 C CA . ASN A 1 186 ? -7.949 -8.368 20.591 1.00 90.31 186 ASN A CA 1
ATOM 1351 C C . ASN A 1 186 ? -6.861 -8.576 19.533 1.00 90.31 186 ASN A C 1
ATOM 1353 O O . ASN A 1 186 ? -6.989 -9.434 18.677 1.00 90.31 186 ASN A O 1
ATOM 1357 N N . VAL A 1 187 ? -5.804 -7.761 19.570 1.00 88.94 187 VAL A N 1
ATOM 1358 C CA . VAL A 1 187 ? -4.728 -7.801 18.571 1.00 88.94 187 VAL A CA 1
ATOM 1359 C C . VAL A 1 187 ? -3.953 -9.120 18.656 1.00 88.94 187 VAL A C 1
ATOM 1361 O O . VAL A 1 187 ? -3.394 -9.467 19.700 1.00 88.94 187 VAL A O 1
ATOM 1364 N N . HIS A 1 188 ? -3.906 -9.841 17.539 1.00 87.75 188 HIS A N 1
ATOM 1365 C CA . HIS A 1 188 ? -3.215 -11.125 17.402 1.00 87.75 188 HIS A CA 1
ATOM 1366 C C . HIS A 1 188 ? -1.712 -10.947 17.130 1.00 87.75 188 HIS A C 1
ATOM 1368 O O . HIS A 1 188 ? -1.269 -9.899 16.657 1.00 87.75 188 HIS A O 1
ATOM 1374 N N . SER A 1 189 ? -0.918 -11.980 17.420 1.00 85.56 189 SER A N 1
ATOM 1375 C CA . SER A 1 189 ? 0.530 -11.972 17.181 1.00 85.56 189 SER A CA 1
ATOM 1376 C C . SER A 1 189 ? 0.878 -12.128 15.705 1.00 85.56 189 SER A C 1
ATOM 1378 O O . SER A 1 189 ? 0.118 -12.714 14.939 1.00 85.56 189 SER A O 1
ATOM 1380 N N . VAL A 1 190 ? 2.072 -11.666 15.317 1.00 79.81 190 VAL A N 1
ATOM 1381 C CA . VAL A 1 190 ? 2.616 -11.883 13.963 1.00 79.81 190 VAL A CA 1
ATOM 1382 C C . VAL A 1 190 ? 2.606 -13.371 13.600 1.00 79.81 190 VAL A C 1
ATOM 1384 O O . VAL A 1 190 ? 2.208 -13.725 12.500 1.00 79.81 190 VAL A O 1
ATOM 1387 N N . GLU A 1 191 ? 2.932 -14.254 14.549 1.00 82.31 191 GLU A N 1
ATOM 1388 C CA . GLU A 1 191 ? 2.892 -15.709 14.344 1.00 82.31 191 GLU A CA 1
ATOM 1389 C C . GLU A 1 191 ? 1.486 -16.222 13.981 1.00 82.31 191 GLU A C 1
ATOM 1391 O O . GLU A 1 191 ? 1.355 -17.047 13.079 1.00 82.31 191 GLU A O 1
ATOM 1396 N N . ALA A 1 192 ? 0.431 -15.712 14.628 1.00 83.56 192 ALA A N 1
ATOM 1397 C CA . ALA A 1 192 ? -0.948 -16.078 14.296 1.00 83.56 192 ALA A CA 1
ATOM 1398 C C . ALA A 1 192 ? -1.349 -15.579 12.894 1.00 83.56 192 ALA A C 1
ATOM 1400 O O . ALA A 1 192 ? -1.972 -16.304 12.117 1.00 83.56 192 ALA A O 1
ATOM 1401 N N . TRP A 1 193 ? -0.923 -14.366 12.524 1.00 79.06 193 TRP A N 1
ATOM 1402 C CA . TRP A 1 193 ? -1.127 -13.836 11.173 1.00 79.06 193 TRP A CA 1
ATOM 1403 C C . TRP A 1 193 ? -0.375 -14.649 10.108 1.00 79.06 193 TRP A C 1
ATOM 1405 O O . TRP A 1 193 ? -0.949 -14.979 9.070 1.00 79.06 193 TRP A O 1
ATOM 1415 N N . GLU A 1 194 ? 0.872 -15.047 10.372 1.00 73.56 194 GLU A N 1
ATOM 1416 C CA . GLU A 1 194 ? 1.665 -15.908 9.484 1.00 73.56 194 GLU A CA 1
ATOM 1417 C C . GLU A 1 194 ? 1.102 -17.330 9.343 1.00 73.56 194 GLU A C 1
ATOM 1419 O O . GLU A 1 194 ? 1.308 -17.982 8.311 1.00 73.56 194 GLU A O 1
ATOM 1424 N N . ALA A 1 195 ? 0.416 -17.828 10.375 1.00 80.00 195 ALA A N 1
ATOM 1425 C CA . ALA A 1 195 ? -0.290 -19.105 10.344 1.00 80.00 195 ALA A CA 1
ATOM 1426 C C . ALA A 1 195 ? -1.565 -19.054 9.481 1.00 80.00 195 ALA A C 1
ATOM 1428 O O . ALA A 1 195 ? -2.074 -20.099 9.075 1.00 80.00 195 ALA A O 1
ATOM 1429 N N . GLY A 1 196 ? -2.027 -17.848 9.135 1.00 73.50 196 GLY A N 1
ATOM 1430 C CA . GLY A 1 196 ? -3.210 -17.614 8.316 1.00 73.50 196 GLY A CA 1
ATOM 1431 C C . GLY A 1 196 ? -4.508 -17.482 9.112 1.00 73.50 196 GLY A C 1
ATOM 1432 O O . GLY A 1 196 ? -5.559 -17.314 8.491 1.00 73.50 196 GLY A O 1
ATOM 1433 N N . ASP A 1 197 ? -4.437 -17.514 10.447 1.00 78.56 197 ASP A N 1
ATOM 1434 C CA . ASP A 1 197 ? -5.598 -17.600 11.342 1.00 78.56 197 ASP A CA 1
ATOM 1435 C C . ASP A 1 197 ? -6.565 -16.409 11.189 1.00 78.56 197 ASP A C 1
ATOM 1437 O O . ASP A 1 197 ? -7.765 -16.562 11.393 1.00 78.56 197 ASP A O 1
ATOM 1441 N N . GLU A 1 198 ? -6.066 -15.253 10.738 1.00 78.12 198 GLU A N 1
ATOM 1442 C CA . GLU A 1 198 ? -6.834 -14.001 10.623 1.00 78.12 198 GLU A CA 1
ATOM 1443 C C . GLU A 1 198 ? -7.079 -13.540 9.170 1.00 78.12 198 GLU A C 1
ATOM 1445 O O . GLU A 1 198 ? -7.610 -12.455 8.917 1.00 78.12 198 GLU A O 1
ATOM 1450 N N . THR A 1 199 ? -6.714 -14.358 8.175 1.00 74.94 199 THR A N 1
ATOM 1451 C CA . THR A 1 199 ? -6.832 -13.976 6.749 1.00 74.94 199 THR A CA 1
ATOM 1452 C C . THR A 1 199 ? -8.281 -13.854 6.261 1.00 74.94 199 THR A C 1
ATOM 1454 O O . THR A 1 199 ? -8.557 -13.137 5.292 1.00 74.94 199 THR A O 1
ATOM 1457 N N . ASP A 1 200 ? -9.227 -14.462 6.981 1.00 77.81 200 ASP A N 1
ATOM 1458 C CA . ASP A 1 200 ? -10.665 -14.333 6.734 1.00 77.81 200 ASP A CA 1
ATOM 1459 C C . ASP A 1 200 ? -11.156 -12.884 6.874 1.00 77.81 200 ASP A C 1
ATOM 1461 O O . ASP A 1 200 ? -12.099 -12.484 6.186 1.00 77.81 200 ASP A O 1
ATOM 1465 N N . THR A 1 201 ? -10.510 -12.061 7.707 1.00 81.31 201 THR A N 1
ATOM 1466 C CA . THR A 1 201 ? -10.869 -10.644 7.883 1.00 81.31 201 THR A CA 1
ATOM 1467 C C . THR A 1 201 ? -10.763 -9.869 6.567 1.00 81.31 201 THR A C 1
ATOM 1469 O O . THR A 1 201 ? -11.661 -9.092 6.225 1.00 81.31 201 THR A O 1
ATOM 1472 N N . CYS A 1 202 ? -9.737 -10.159 5.758 1.00 78.81 202 CYS A N 1
ATOM 1473 C CA . CYS A 1 202 ? -9.566 -9.579 4.427 1.00 78.81 202 CYS A CA 1
ATOM 1474 C C . CYS A 1 202 ? -10.727 -9.978 3.499 1.00 78.81 202 CYS A C 1
ATOM 1476 O O . CYS A 1 202 ? -11.339 -9.125 2.852 1.00 78.81 202 CYS A O 1
ATOM 1478 N N . VAL A 1 203 ? -11.060 -11.276 3.464 1.00 77.88 203 VAL A N 1
ATOM 1479 C CA . VAL A 1 203 ? -12.142 -11.840 2.636 1.00 77.88 203 VAL A CA 1
ATOM 1480 C C . VAL A 1 203 ? -13.481 -11.223 2.997 1.00 77.88 203 VAL A C 1
ATOM 1482 O O . VAL A 1 203 ? -14.190 -10.730 2.121 1.00 77.88 203 VAL A O 1
ATOM 1485 N N . ASN A 1 204 ? -13.817 -11.217 4.282 1.00 80.38 204 ASN A N 1
ATOM 1486 C CA . ASN A 1 204 ? -15.116 -10.774 4.766 1.00 80.38 204 ASN A CA 1
ATOM 1487 C C . ASN A 1 204 ? -15.378 -9.302 4.428 1.00 80.38 204 ASN A C 1
ATOM 1489 O O . ASN A 1 204 ? -16.454 -8.973 3.921 1.00 80.38 204 ASN A O 1
ATOM 1493 N N . CYS A 1 205 ? -14.387 -8.430 4.636 1.00 80.62 205 CYS A N 1
ATOM 1494 C CA . CYS A 1 205 ? -14.510 -7.007 4.324 1.00 80.62 205 CYS A CA 1
ATOM 1495 C C . CYS A 1 205 ? -14.647 -6.760 2.811 1.00 80.62 205 CYS A C 1
ATOM 1497 O O . CYS A 1 205 ? -15.576 -6.081 2.369 1.00 80.62 205 CYS A O 1
ATOM 1499 N N . HIS A 1 206 ? -13.791 -7.371 1.987 1.00 78.50 206 HIS A N 1
ATOM 1500 C CA . HIS A 1 206 ? -13.850 -7.194 0.532 1.00 78.50 206 HIS A CA 1
ATOM 1501 C C . HIS A 1 206 ? -15.129 -7.767 -0.085 1.00 78.50 206 HIS A C 1
ATOM 1503 O O . HIS A 1 206 ? -15.724 -7.130 -0.956 1.00 78.50 206 HIS A O 1
ATOM 1509 N N . VAL A 1 207 ? -15.610 -8.919 0.397 1.00 79.69 207 VAL A N 1
ATOM 1510 C CA . VAL A 1 207 ? -16.901 -9.485 -0.022 1.00 79.69 207 VAL A CA 1
ATOM 1511 C C . VAL A 1 207 ? -18.044 -8.531 0.324 1.00 79.69 207 VAL A C 1
ATOM 1513 O O . VAL A 1 207 ? -18.899 -8.282 -0.527 1.00 79.69 207 VAL A O 1
ATOM 1516 N 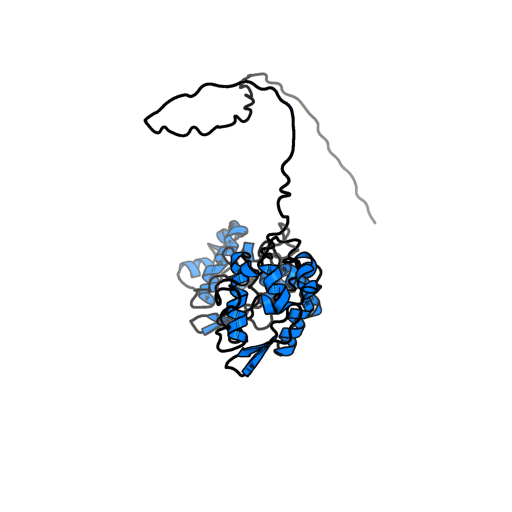N . ALA A 1 208 ? -18.045 -7.952 1.529 1.00 80.88 208 ALA A N 1
ATOM 1517 C CA . ALA A 1 208 ? -19.040 -6.956 1.926 1.00 80.88 208 ALA A CA 1
ATOM 1518 C C . ALA A 1 208 ? -18.973 -5.684 1.059 1.00 80.88 208 ALA A C 1
ATOM 1520 O O . ALA A 1 208 ? -20.012 -5.126 0.706 1.00 80.88 208 ALA A O 1
ATOM 1521 N N . ALA A 1 209 ? -17.770 -5.270 0.653 1.00 77.69 209 ALA A N 1
ATOM 1522 C CA . ALA A 1 209 ? -17.539 -4.140 -0.246 1.00 77.69 209 ALA A CA 1
ATOM 1523 C C . ALA A 1 209 ? -17.800 -4.458 -1.736 1.00 77.69 209 ALA A C 1
ATOM 1525 O O . ALA A 1 209 ? -17.715 -3.566 -2.580 1.00 77.69 209 ALA A O 1
ATOM 1526 N N . GLY A 1 210 ? -18.117 -5.711 -2.085 1.00 75.19 210 GLY A N 1
ATOM 1527 C CA . GLY A 1 210 ? -18.322 -6.141 -3.472 1.00 75.19 210 GLY A CA 1
ATOM 1528 C C . GLY A 1 210 ? -17.036 -6.211 -4.306 1.00 75.19 210 GLY A C 1
ATOM 1529 O O . GLY A 1 210 ? -17.103 -6.213 -5.535 1.00 75.19 210 GLY A O 1
ATOM 1530 N N . VAL A 1 211 ? -15.874 -6.268 -3.654 1.00 68.69 211 VAL A N 1
ATOM 1531 C CA . VAL A 1 211 ? -14.562 -6.425 -4.286 1.00 68.69 211 VAL A CA 1
ATOM 1532 C C . VAL A 1 211 ? -14.222 -7.913 -4.328 1.00 68.69 211 VAL A C 1
ATOM 1534 O O . VAL A 1 211 ? -14.044 -8.553 -3.296 1.00 68.69 211 VAL A O 1
ATOM 1537 N N . ALA A 1 212 ? -14.146 -8.490 -5.526 1.00 59.00 212 ALA A N 1
ATOM 1538 C CA . ALA A 1 212 ? -13.773 -9.891 -5.687 1.00 59.00 212 ALA A CA 1
ATOM 1539 C C . ALA A 1 212 ? -12.249 -10.057 -5.620 1.00 59.00 212 ALA A C 1
ATOM 1541 O O . ALA A 1 212 ? -11.524 -9.423 -6.386 1.00 59.00 212 ALA A O 1
ATOM 1542 N N . PHE A 1 213 ? -11.767 -10.956 -4.761 1.00 62.31 213 PHE A N 1
ATOM 1543 C CA . PHE A 1 213 ? -10.401 -11.459 -4.874 1.00 62.31 213 PHE A CA 1
ATOM 1544 C C . PHE A 1 213 ? -10.301 -12.389 -6.085 1.00 62.31 213 PHE A C 1
ATOM 1546 O O . PHE A 1 213 ? -11.115 -13.299 -6.238 1.00 62.31 213 PHE A O 1
ATOM 1553 N N . ALA A 1 214 ? -9.303 -12.165 -6.944 1.00 55.62 214 ALA A N 1
ATOM 1554 C CA . ALA A 1 214 ? -9.088 -12.988 -8.134 1.00 55.62 214 ALA A CA 1
ATOM 1555 C C . ALA A 1 214 ? -8.741 -14.449 -7.780 1.00 55.62 214 ALA A C 1
ATOM 1557 O O . ALA A 1 214 ? -9.125 -15.360 -8.509 1.00 55.62 214 ALA A O 1
ATOM 1558 N N . GLU A 1 215 ? -8.057 -14.674 -6.650 1.00 61.72 215 GLU A N 1
ATOM 1559 C CA . GLU A 1 215 ? -7.622 -15.997 -6.180 1.00 61.72 215 GLU A CA 1
ATOM 1560 C C . GLU A 1 215 ? -7.655 -16.079 -4.634 1.00 61.72 215 GLU A C 1
ATOM 1562 O O . GLU A 1 215 ? -6.615 -15.932 -3.990 1.00 61.72 215 GLU A O 1
ATOM 1567 N N . PRO A 1 216 ? -8.825 -16.301 -4.000 1.00 61.84 216 PRO A N 1
ATOM 1568 C CA . PRO A 1 216 ? -8.948 -16.322 -2.536 1.00 61.84 216 PRO A CA 1
ATOM 1569 C C . PRO A 1 216 ? -8.087 -17.410 -1.872 1.00 61.84 216 PRO A C 1
ATOM 1571 O O . PRO A 1 216 ? -7.520 -17.182 -0.808 1.00 61.84 216 PRO A O 1
ATOM 1574 N N . ASP A 1 217 ? -7.882 -18.547 -2.542 1.00 65.00 217 ASP A N 1
ATOM 1575 C CA . ASP A 1 217 ? -7.047 -19.654 -2.047 1.00 65.00 217 ASP A CA 1
ATOM 1576 C C . ASP A 1 217 ? -5.545 -19.307 -1.972 1.00 65.00 217 ASP A C 1
ATOM 1578 O O . ASP A 1 217 ? -4.745 -20.081 -1.446 1.00 65.00 217 ASP A O 1
ATOM 1582 N N . ARG A 1 218 ? -5.137 -18.153 -2.520 1.00 63.44 218 ARG A N 1
ATOM 1583 C CA . ARG A 1 218 ? -3.753 -17.659 -2.505 1.00 63.44 218 ARG A CA 1
ATOM 1584 C C . ARG A 1 218 ? -3.543 -16.463 -1.579 1.00 63.44 218 ARG A C 1
ATOM 1586 O O . ARG A 1 218 ? -2.436 -15.934 -1.543 1.00 63.44 218 ARG A O 1
ATOM 1593 N N . LEU A 1 219 ? -4.551 -16.067 -0.801 1.00 66.38 219 LEU A N 1
ATOM 1594 C CA . LEU A 1 219 ? -4.447 -14.924 0.109 1.00 66.38 219 LEU A CA 1
ATOM 1595 C C . LEU A 1 219 ? -3.368 -15.117 1.173 1.00 66.38 219 LEU A C 1
ATOM 1597 O O . LEU A 1 219 ? -2.549 -14.226 1.353 1.00 66.38 219 LEU A O 1
ATOM 1601 N N . THR A 1 220 ? -3.298 -16.278 1.825 1.00 65.69 220 THR A N 1
ATOM 1602 C CA . THR A 1 220 ? -2.272 -16.531 2.851 1.00 65.69 220 THR A CA 1
ATOM 1603 C C . THR A 1 220 ? -0.844 -16.473 2.283 1.00 65.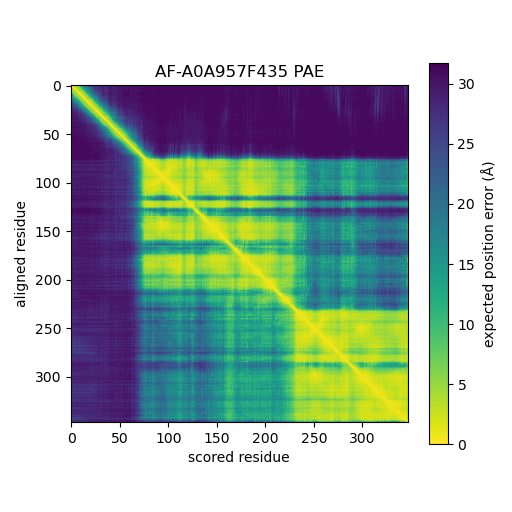69 220 THR A C 1
ATOM 1605 O O . THR A 1 220 ? -0.024 -15.769 2.868 1.00 65.69 220 THR A O 1
ATOM 1608 N N . PRO A 1 221 ? -0.519 -17.117 1.137 1.00 63.47 221 PRO A N 1
ATOM 1609 C CA . PRO A 1 221 ? 0.755 -16.893 0.455 1.00 63.47 221 PRO A CA 1
ATOM 1610 C C . PRO A 1 221 ? 1.030 -15.421 0.133 1.00 63.47 221 PRO A C 1
ATOM 1612 O O . PRO A 1 221 ? 2.089 -14.942 0.506 1.00 63.47 221 PRO A O 1
ATOM 1615 N N . LEU A 1 222 ? 0.076 -14.703 -0.477 1.00 63.88 222 LEU A N 1
ATOM 1616 C CA . LEU A 1 222 ? 0.230 -13.289 -0.860 1.00 63.88 222 LEU A CA 1
ATOM 1617 C C . LEU A 1 222 ? 0.463 -12.369 0.344 1.00 63.88 222 LEU A C 1
ATOM 1619 O O . LEU A 1 222 ? 1.243 -11.427 0.267 1.00 63.88 222 LEU A O 1
ATOM 1623 N N . ILE A 1 223 ? -0.210 -12.637 1.462 1.00 63.97 223 ILE A N 1
ATOM 1624 C CA . ILE A 1 223 ? -0.030 -11.901 2.715 1.00 63.97 223 ILE A CA 1
ATOM 1625 C C . ILE A 1 223 ? 1.353 -12.198 3.302 1.00 63.97 223 ILE A C 1
ATOM 1627 O O . ILE A 1 223 ? 2.042 -11.279 3.732 1.00 63.97 223 ILE A O 1
ATOM 1631 N N . ARG A 1 224 ? 1.804 -13.456 3.277 1.00 62.03 224 ARG A N 1
ATOM 1632 C CA . ARG A 1 224 ? 3.128 -13.834 3.792 1.00 62.03 224 ARG A CA 1
ATOM 1633 C C . ARG A 1 224 ? 4.265 -13.213 2.985 1.00 62.03 224 ARG A C 1
ATOM 1635 O O . ARG A 1 224 ? 5.248 -12.771 3.562 1.00 62.03 224 ARG A O 1
ATOM 1642 N N . SER A 1 225 ? 4.122 -13.209 1.668 1.00 59.12 225 SER A N 1
ATOM 1643 C CA . SER A 1 225 ? 5.155 -12.778 0.735 1.00 59.12 225 SER A CA 1
ATOM 1644 C C . SER A 1 225 ? 5.093 -11.280 0.412 1.00 59.12 225 SER A C 1
ATOM 1646 O O . SER A 1 225 ? 6.073 -10.704 -0.030 1.00 59.12 225 SER A O 1
ATOM 1648 N N . GLY A 1 226 ? 3.950 -10.626 0.646 1.00 60.66 226 GLY A N 1
ATOM 1649 C CA . GLY A 1 226 ? 3.784 -9.185 0.451 1.00 60.66 226 GLY A CA 1
ATOM 1650 C C . GLY A 1 226 ? 3.686 -8.377 1.746 1.00 60.66 226 GLY A C 1
ATOM 1651 O O . GLY A 1 226 ? 4.361 -7.371 1.904 1.00 60.66 226 GLY A O 1
ATOM 1652 N N . LEU A 1 227 ? 2.847 -8.776 2.701 1.00 59.97 227 LEU A N 1
ATOM 1653 C CA . LEU A 1 227 ? 2.550 -7.940 3.874 1.00 59.97 227 LEU A CA 1
ATOM 1654 C C . LEU A 1 227 ? 3.589 -8.079 5.000 1.00 59.97 227 LEU A C 1
ATOM 1656 O O . LEU A 1 227 ? 3.808 -7.128 5.747 1.00 59.97 227 LEU A O 1
ATOM 1660 N N . PHE A 1 228 ? 4.223 -9.250 5.107 1.00 58.94 228 PHE A N 1
ATOM 1661 C CA . PHE A 1 228 ? 5.181 -9.593 6.169 1.00 58.94 228 PHE A CA 1
ATOM 1662 C C . PHE A 1 228 ? 6.613 -9.822 5.666 1.00 58.94 228 PHE A C 1
ATOM 1664 O O . PHE A 1 228 ? 7.446 -10.326 6.416 1.00 58.94 228 PHE A O 1
ATOM 1671 N N . ALA A 1 229 ? 6.911 -9.485 4.410 1.00 58.19 229 ALA A N 1
ATOM 1672 C CA . ALA A 1 229 ? 8.263 -9.622 3.887 1.00 58.19 229 ALA A CA 1
ATOM 1673 C C . ALA A 1 229 ? 9.184 -8.542 4.481 1.00 58.19 229 ALA A C 1
ATOM 1675 O O . ALA A 1 229 ? 8.867 -7.353 4.439 1.00 58.19 229 ALA A O 1
ATOM 1676 N N . ASP A 1 230 ? 10.333 -8.964 5.019 1.00 53.59 230 ASP A N 1
ATOM 1677 C CA . ASP A 1 230 ? 11.362 -8.067 5.568 1.00 53.59 230 ASP A CA 1
ATOM 1678 C C . ASP A 1 230 ? 12.000 -7.172 4.481 1.00 53.59 230 ASP A C 1
ATOM 1680 O O . ASP A 1 230 ? 12.533 -6.103 4.782 1.00 53.59 230 ASP A O 1
ATOM 1684 N N . GLU A 1 231 ? 11.931 -7.593 3.212 1.00 59.16 231 GLU A N 1
ATOM 1685 C CA . GLU A 1 231 ? 12.409 -6.870 2.031 1.00 59.16 231 GLU A CA 1
ATOM 1686 C C . GLU A 1 231 ? 11.403 -7.018 0.878 1.00 59.16 231 GLU A C 1
ATOM 1688 O O . GLU A 1 231 ? 10.701 -8.024 0.780 1.00 59.16 231 GLU A O 1
ATOM 1693 N N . ALA A 1 232 ? 11.329 -6.019 -0.008 1.00 65.56 232 ALA A N 1
ATOM 1694 C CA . ALA A 1 232 ? 10.500 -6.104 -1.208 1.00 65.56 232 ALA A CA 1
ATOM 1695 C C . ALA A 1 232 ? 11.086 -7.145 -2.177 1.00 65.56 232 ALA A C 1
ATOM 1697 O O . ALA A 1 232 ? 12.056 -6.866 -2.885 1.00 65.56 232 ALA A O 1
ATOM 1698 N N . ASP A 1 233 ? 10.496 -8.337 -2.193 1.00 73.38 233 ASP A N 1
ATOM 1699 C CA . ASP A 1 233 ? 10.803 -9.401 -3.143 1.00 73.38 233 ASP A CA 1
ATOM 1700 C C . ASP A 1 233 ? 9.840 -9.375 -4.351 1.00 73.38 233 ASP A C 1
ATOM 1702 O O . ASP A 1 233 ? 8.980 -8.498 -4.493 1.00 73.38 233 ASP A O 1
ATOM 1706 N N . ASN A 1 234 ? 9.991 -10.331 -5.270 1.00 81.12 234 ASN A N 1
ATOM 1707 C CA . ASN A 1 234 ? 9.089 -10.441 -6.420 1.00 81.12 234 ASN A CA 1
ATOM 1708 C C . ASN A 1 234 ? 7.623 -10.580 -6.012 1.00 81.12 234 ASN A C 1
ATOM 1710 O O . ASN A 1 234 ? 6.747 -9.984 -6.639 1.00 81.12 234 ASN A O 1
ATOM 1714 N N . ASP A 1 235 ? 7.344 -11.362 -4.976 1.00 76.44 235 ASP A N 1
ATOM 1715 C CA . ASP A 1 235 ? 5.981 -11.615 -4.548 1.00 76.44 235 ASP A CA 1
ATOM 1716 C C . ASP A 1 235 ? 5.343 -10.358 -3.933 1.00 76.44 235 ASP A C 1
ATOM 1718 O O . ASP A 1 235 ? 4.149 -10.116 -4.140 1.00 76.44 235 ASP A O 1
ATOM 1722 N N . TYR A 1 236 ? 6.136 -9.516 -3.263 1.00 76.94 236 TYR A N 1
ATOM 1723 C CA . TYR A 1 236 ? 5.730 -8.193 -2.801 1.00 76.94 236 TYR A CA 1
ATOM 1724 C C . TYR A 1 236 ? 5.223 -7.328 -3.954 1.00 76.94 236 TYR A C 1
ATOM 1726 O O . TYR A 1 236 ? 4.083 -6.858 -3.933 1.00 76.94 236 TYR A O 1
ATOM 1734 N N . CYS A 1 237 ? 6.031 -7.149 -5.001 1.00 81.38 237 CYS A N 1
ATOM 1735 C CA . CYS A 1 237 ? 5.645 -6.358 -6.169 1.00 81.38 237 CYS A CA 1
ATOM 1736 C C . CYS A 1 237 ? 4.437 -6.979 -6.884 1.00 81.38 237 CYS A C 1
ATOM 1738 O O . CYS A 1 237 ? 3.485 -6.280 -7.249 1.00 81.38 237 CYS A O 1
ATOM 1740 N N . LEU A 1 238 ? 4.442 -8.306 -7.039 1.00 84.06 238 LEU A N 1
ATOM 1741 C CA . LEU A 1 238 ? 3.376 -9.052 -7.695 1.00 84.06 238 LEU A CA 1
ATOM 1742 C C . LEU A 1 238 ? 2.067 -9.038 -6.905 1.00 84.06 238 LEU A C 1
ATOM 1744 O O . LEU A 1 238 ? 1.026 -9.209 -7.529 1.00 84.06 238 LEU A O 1
ATOM 1748 N N . SER A 1 239 ? 2.056 -8.784 -5.594 1.00 75.94 239 SER A N 1
ATOM 1749 C CA . SER A 1 239 ? 0.809 -8.666 -4.819 1.00 75.94 239 SER A CA 1
ATOM 1750 C C . SER A 1 239 ? -0.163 -7.634 -5.424 1.00 75.94 239 SER A C 1
ATOM 1752 O O . SER A 1 239 ? -1.366 -7.899 -5.546 1.00 75.94 239 SER A O 1
ATOM 1754 N N . CYS A 1 240 ? 0.386 -6.522 -5.929 1.00 78.81 240 CYS A N 1
ATOM 1755 C CA . CYS A 1 240 ? -0.334 -5.460 -6.630 1.00 78.81 240 CYS A CA 1
ATOM 1756 C C . CYS A 1 240 ? -0.205 -5.575 -8.154 1.00 78.81 240 CYS A C 1
ATOM 1758 O O . CYS A 1 240 ? -1.201 -5.477 -8.873 1.00 78.81 240 CYS A O 1
ATOM 1760 N N . HIS A 1 241 ? 1.004 -5.812 -8.669 1.00 87.19 241 HIS A N 1
ATOM 1761 C CA . HIS A 1 241 ? 1.259 -5.782 -10.107 1.00 87.19 241 HIS A CA 1
ATOM 1762 C C . HIS A 1 241 ? 0.773 -7.028 -10.849 1.00 87.19 241 HIS A C 1
ATOM 1764 O O . HIS A 1 241 ? 0.671 -6.972 -12.062 1.00 87.19 241 HIS A O 1
ATOM 1770 N N . ARG A 1 242 ? 0.374 -8.128 -10.198 1.00 85.88 242 ARG A N 1
ATOM 1771 C CA . ARG A 1 242 ? -0.274 -9.258 -10.904 1.00 85.88 242 ARG A CA 1
ATOM 1772 C C . ARG A 1 242 ? -1.748 -9.017 -11.237 1.00 85.88 242 ARG A C 1
ATOM 1774 O O . ARG A 1 242 ? -2.358 -9.819 -11.944 1.00 85.88 242 ARG A O 1
ATOM 1781 N N . GLN A 1 243 ? -2.361 -7.985 -10.650 1.00 81.56 243 GLN A N 1
ATOM 1782 C CA . GLN A 1 243 ? -3.808 -7.799 -10.717 1.00 81.56 243 GLN A CA 1
ATOM 1783 C C . GLN A 1 243 ? -4.233 -7.387 -12.132 1.00 81.56 243 GLN A C 1
ATOM 1785 O O . GLN A 1 243 ? -3.709 -6.406 -12.662 1.00 81.56 243 GLN A O 1
ATOM 1790 N N . PRO A 1 244 ? -5.198 -8.088 -12.752 1.00 82.75 244 PRO A N 1
ATOM 1791 C CA . PRO A 1 244 ? -5.592 -7.809 -14.122 1.00 82.75 244 PRO A CA 1
ATOM 1792 C C . PRO A 1 244 ? -6.209 -6.417 -14.257 1.00 82.75 244 PRO A C 1
ATOM 1794 O O . PRO A 1 244 ? -7.130 -6.051 -13.528 1.00 82.75 244 PRO A O 1
ATOM 1797 N N . GLY A 1 245 ? -5.746 -5.667 -15.256 1.00 83.06 245 GLY A N 1
ATOM 1798 C CA . GLY A 1 245 ? -6.313 -4.365 -15.609 1.00 83.06 245 GLY A CA 1
ATOM 1799 C C . GLY A 1 245 ? -5.656 -3.174 -14.914 1.00 83.06 245 GLY A C 1
ATOM 1800 O O . GLY A 1 245 ? -6.183 -2.067 -15.015 1.00 83.06 245 GLY A O 1
ATOM 1801 N N . LEU A 1 246 ? -4.509 -3.364 -14.255 1.00 86.38 246 LEU A N 1
ATOM 1802 C CA . LEU A 1 246 ? -3.697 -2.246 -13.786 1.00 86.38 246 LEU A CA 1
ATOM 1803 C C . LEU A 1 246 ? -3.090 -1.515 -14.994 1.00 86.38 246 LEU A C 1
ATOM 1805 O O . LEU A 1 246 ? -2.348 -2.112 -15.778 1.00 86.38 246 LEU A O 1
ATOM 1809 N N . VAL A 1 247 ? -3.421 -0.232 -15.154 1.00 90.56 247 VAL A N 1
ATOM 1810 C CA . VAL A 1 247 ? -2.995 0.604 -16.287 1.00 90.56 247 VAL A CA 1
ATOM 1811 C C . VAL A 1 247 ? -2.292 1.850 -15.770 1.00 90.56 247 VAL A C 1
ATOM 1813 O O . VAL A 1 247 ? -2.850 2.604 -14.975 1.00 90.56 247 VAL A O 1
ATOM 1816 N N . LEU A 1 248 ? -1.087 2.093 -16.277 1.00 90.31 248 LEU A N 1
ATOM 1817 C CA . LEU A 1 248 ? -0.385 3.358 -16.119 1.00 90.31 248 LEU A CA 1
ATOM 1818 C C . LEU A 1 248 ? -0.779 4.289 -17.269 1.00 90.31 248 LEU A C 1
ATOM 1820 O O . LEU A 1 248 ? -0.721 3.893 -18.433 1.00 90.31 248 LEU A O 1
ATOM 1824 N N . THR A 1 249 ? -1.173 5.520 -16.939 1.00 93.81 249 THR A N 1
ATOM 1825 C CA . THR A 1 249 ? -1.474 6.575 -17.918 1.00 93.81 249 THR A CA 1
ATOM 1826 C C . THR A 1 249 ? -0.452 7.693 -17.785 1.00 93.81 249 THR A C 1
ATOM 1828 O O . THR A 1 249 ? -0.299 8.263 -16.705 1.00 93.81 249 THR A O 1
ATOM 1831 N N . PHE A 1 250 ? 0.231 8.012 -18.879 1.00 94.69 250 PHE A N 1
ATOM 1832 C CA . PHE A 1 250 ? 1.224 9.078 -18.933 1.00 94.69 250 PHE A CA 1
ATOM 1833 C C . PHE A 1 250 ? 0.558 10.449 -19.143 1.00 94.69 250 PHE A C 1
ATOM 1835 O O . PHE A 1 250 ? -0.556 10.519 -19.674 1.00 94.69 250 PHE A O 1
ATOM 1842 N N . PRO A 1 251 ? 1.216 11.564 -18.772 1.00 96.19 251 PRO A N 1
ATOM 1843 C CA . PRO A 1 251 ? 0.671 12.913 -18.947 1.00 96.19 251 PRO A CA 1
ATOM 1844 C C . PRO A 1 251 ? 0.255 13.268 -20.384 1.00 96.19 251 PRO A C 1
ATOM 1846 O O . PRO A 1 251 ? -0.696 14.028 -20.574 1.00 96.19 251 PRO A O 1
ATOM 1849 N N . ASN A 1 252 ? 0.919 12.712 -21.403 1.00 95.06 252 ASN A N 1
ATOM 1850 C CA . ASN A 1 252 ? 0.547 12.900 -22.808 1.00 95.06 252 ASN A CA 1
ATOM 1851 C C . ASN A 1 252 ? -0.682 12.078 -23.257 1.00 95.06 252 ASN A C 1
ATOM 1853 O O . ASN A 1 252 ? -1.148 12.257 -24.383 1.00 95.06 252 ASN A O 1
ATOM 1857 N N . GLY A 1 253 ? -1.210 11.206 -22.393 1.00 96.06 253 GLY A N 1
ATOM 1858 C CA . GLY A 1 253 ? -2.343 10.323 -22.661 1.00 96.06 253 GLY A CA 1
ATOM 1859 C C . GLY A 1 253 ? -1.972 8.915 -23.130 1.00 96.06 253 GLY A C 1
ATOM 1860 O O . GLY A 1 253 ? -2.880 8.103 -23.318 1.00 96.06 253 GLY A O 1
ATOM 1861 N N . ASP A 1 254 ? -0.685 8.599 -23.303 1.00 96.00 254 ASP A N 1
ATOM 1862 C CA . ASP A 1 254 ? -0.255 7.226 -23.576 1.00 96.00 254 ASP A CA 1
ATOM 1863 C C . ASP A 1 254 ? -0.616 6.314 -22.404 1.00 96.00 254 ASP A C 1
ATOM 1865 O O . ASP A 1 254 ? -0.696 6.742 -21.250 1.00 96.00 254 ASP A O 1
ATOM 1869 N N . THR A 1 255 ? -0.805 5.030 -22.694 1.00 95.44 255 THR A N 1
ATOM 1870 C CA . THR A 1 255 ? -1.110 4.031 -21.669 1.00 95.44 255 THR A CA 1
ATOM 1871 C C . THR A 1 255 ? -0.258 2.789 -21.849 1.00 95.44 255 THR A C 1
ATOM 1873 O O . THR A 1 255 ? 0.068 2.406 -22.972 1.00 95.44 255 THR A O 1
ATOM 1876 N N . THR A 1 256 ? 0.078 2.147 -20.734 1.00 92.31 256 THR A N 1
ATOM 1877 C CA . THR A 1 256 ? 0.678 0.813 -20.722 1.00 92.31 256 THR A CA 1
ATOM 1878 C C . THR A 1 256 ? 0.093 -0.025 -19.590 1.00 92.31 256 THR A C 1
ATOM 1880 O O . THR A 1 256 ? -0.410 0.507 -18.596 1.00 92.31 256 THR A O 1
ATOM 1883 N N . SER A 1 257 ? 0.132 -1.345 -19.750 1.00 92.81 257 SER A N 1
ATOM 1884 C CA . SER A 1 257 ? -0.224 -2.266 -18.674 1.00 92.81 257 SER A CA 1
ATOM 1885 C C . SER A 1 257 ? 0.844 -2.191 -17.590 1.00 92.81 257 SER A C 1
ATOM 1887 O O . SER A 1 257 ? 2.017 -2.418 -17.863 1.00 92.81 257 SER A O 1
ATOM 1889 N N . ALA A 1 258 ? 0.426 -1.923 -16.358 1.00 90.25 258 ALA A N 1
ATOM 1890 C CA . ALA A 1 258 ? 1.242 -2.162 -15.173 1.00 90.25 258 ALA A CA 1
ATOM 1891 C C . ALA A 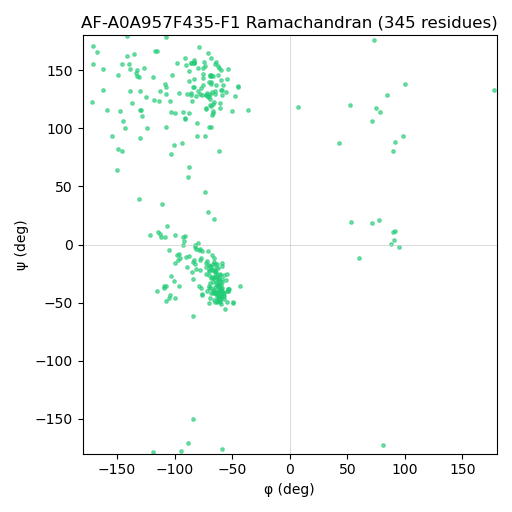1 258 ? 0.975 -3.561 -14.581 1.00 90.25 258 ALA A C 1
ATOM 1893 O O . ALA A 1 258 ? 1.535 -3.899 -13.541 1.00 90.25 258 ALA A O 1
ATOM 1894 N N . THR A 1 259 ? 0.120 -4.362 -15.235 1.00 90.62 259 THR A N 1
ATOM 1895 C CA . THR A 1 259 ? -0.089 -5.774 -14.898 1.00 90.62 259 THR A CA 1
ATOM 1896 C C . THR A 1 259 ? 1.082 -6.617 -15.412 1.00 90.62 259 THR A C 1
ATOM 1898 O O . THR A 1 259 ? 1.392 -6.553 -16.603 1.00 90.62 259 THR A O 1
ATOM 1901 N N . VAL A 1 260 ? 1.663 -7.439 -14.543 1.00 90.75 260 VAL A N 1
ATOM 1902 C CA . VAL A 1 260 ? 2.745 -8.393 -14.794 1.00 90.75 260 VAL A CA 1
ATOM 1903 C C . VAL A 1 260 ? 2.183 -9.814 -14.758 1.00 90.75 260 VAL A C 1
ATOM 1905 O O . VAL A 1 260 ? 1.499 -10.206 -13.811 1.00 90.75 260 VAL A O 1
ATOM 1908 N N . ASP A 1 261 ? 2.490 -10.601 -15.787 1.00 90.50 261 ASP A N 1
ATOM 1909 C CA . ASP A 1 261 ? 2.221 -12.039 -15.797 1.00 90.50 261 ASP A CA 1
ATOM 1910 C C . ASP A 1 261 ? 3.322 -12.757 -15.003 1.00 90.50 261 ASP A C 1
ATOM 1912 O O . ASP A 1 261 ? 4.456 -12.903 -15.466 1.00 90.50 261 ASP A O 1
ATOM 1916 N N . ALA A 1 262 ? 2.981 -13.178 -13.784 1.00 86.50 262 ALA A N 1
ATOM 1917 C CA . ALA A 1 262 ? 3.909 -13.837 -12.871 1.00 86.50 262 ALA A CA 1
ATOM 1918 C C . ALA A 1 262 ? 4.479 -15.145 -13.445 1.00 86.50 262 ALA A C 1
ATOM 1920 O O . ALA A 1 262 ? 5.661 -15.430 -13.262 1.00 86.50 262 ALA A O 1
ATOM 1921 N N . ASP A 1 263 ? 3.670 -15.933 -14.160 1.00 86.88 263 ASP A N 1
ATOM 1922 C CA . ASP A 1 263 ? 4.124 -17.206 -14.724 1.00 86.88 263 ASP A CA 1
ATOM 1923 C C . ASP A 1 263 ? 5.081 -16.955 -15.898 1.00 86.88 263 ASP A C 1
ATOM 1925 O O . ASP A 1 263 ? 6.121 -17.614 -16.013 1.00 86.88 263 ASP A O 1
ATOM 1929 N N . ALA A 1 264 ? 4.783 -15.955 -16.735 1.00 89.62 264 ALA A N 1
ATOM 1930 C CA . ALA A 1 264 ? 5.675 -15.534 -17.809 1.00 89.62 264 ALA A CA 1
ATOM 1931 C C . ALA A 1 264 ? 7.018 -15.028 -17.259 1.00 89.62 264 ALA A C 1
ATOM 1933 O O . ALA A 1 264 ? 8.064 -15.484 -17.725 1.00 89.62 264 ALA A O 1
ATOM 1934 N N . PHE A 1 265 ? 7.000 -14.165 -16.237 1.00 89.75 265 PHE A N 1
ATOM 1935 C CA . PHE A 1 265 ? 8.214 -13.663 -15.591 1.00 89.75 265 PHE A CA 1
ATOM 1936 C C . PHE A 1 265 ? 9.042 -14.798 -14.978 1.00 89.75 265 PHE A C 1
ATOM 1938 O O . PHE A 1 265 ? 10.230 -14.920 -15.284 1.00 89.75 265 PHE A O 1
ATOM 1945 N N . HIS A 1 266 ? 8.421 -15.685 -14.193 1.00 86.94 266 HIS A N 1
ATOM 1946 C CA . HIS A 1 266 ? 9.112 -16.822 -13.583 1.00 86.94 266 HIS A CA 1
ATOM 1947 C C . HIS A 1 266 ? 9.750 -17.750 -14.620 1.00 86.94 266 HIS A C 1
ATOM 1949 O O . HIS A 1 266 ? 10.855 -18.235 -14.391 1.00 86.94 266 HIS A O 1
ATOM 1955 N N . SER A 1 267 ? 9.091 -17.970 -15.762 1.00 88.38 267 SER A N 1
ATOM 1956 C CA . SER A 1 267 ? 9.613 -18.804 -16.856 1.00 88.38 267 SER A CA 1
ATOM 1957 C C . SER A 1 267 ? 10.655 -18.113 -17.749 1.00 88.38 267 SER A C 1
ATOM 1959 O O . SER A 1 267 ? 11.198 -18.736 -18.665 1.00 88.38 267 SER A O 1
ATOM 1961 N N . SER A 1 268 ? 10.918 -16.825 -17.522 1.00 90.50 268 SER A N 1
ATOM 1962 C CA . SER A 1 268 ? 11.878 -16.050 -18.303 1.00 90.50 268 SER A CA 1
ATOM 1963 C C . SER A 1 268 ? 13.324 -16.329 -17.880 1.00 90.50 268 SER A C 1
ATOM 1965 O O . SER A 1 268 ? 13.599 -16.912 -16.832 1.00 90.50 268 SER A O 1
ATOM 1967 N N . VAL A 1 269 ? 14.275 -15.831 -18.674 1.00 90.69 269 VAL A N 1
ATOM 1968 C CA . VAL A 1 269 ? 15.707 -15.875 -18.329 1.00 90.69 269 VAL A CA 1
ATOM 1969 C C . VAL A 1 269 ? 16.066 -15.016 -17.113 1.00 90.69 269 VAL A C 1
ATOM 1971 O O . VAL A 1 269 ? 17.149 -15.195 -16.566 1.00 90.69 269 VAL A O 1
ATOM 1974 N N . HIS A 1 270 ? 15.182 -14.104 -16.698 1.00 90.88 270 HIS A N 1
ATOM 1975 C CA . HIS A 1 270 ? 15.323 -13.294 -15.486 1.00 90.88 270 HIS A CA 1
ATOM 1976 C C . HIS A 1 270 ? 14.588 -13.906 -14.280 1.00 90.88 270 HIS A C 1
ATOM 1978 O O . HIS A 1 270 ? 14.823 -13.487 -13.151 1.00 90.88 270 HIS A O 1
ATOM 1984 N N . GLY A 1 271 ? 13.746 -14.919 -14.510 1.00 88.06 271 GLY A N 1
ATOM 1985 C CA . GLY A 1 271 ? 12.983 -15.619 -13.484 1.00 88.06 271 GLY A CA 1
ATOM 1986 C C . GLY A 1 271 ? 13.763 -16.738 -12.791 1.00 88.06 271 GLY A C 1
ATOM 1987 O O . GLY A 1 271 ? 14.986 -16.700 -12.657 1.00 88.06 271 GLY A O 1
ATOM 1988 N N . VAL A 1 272 ? 13.049 -17.772 -12.341 1.00 84.06 272 VAL A N 1
ATOM 1989 C CA . VAL A 1 272 ? 13.608 -18.815 -11.457 1.00 84.06 272 VAL A CA 1
ATOM 1990 C C . VAL A 1 272 ? 14.672 -19.690 -12.122 1.00 84.06 272 VAL A C 1
ATOM 1992 O O . VAL A 1 272 ? 15.500 -20.282 -11.432 1.00 84.06 272 VAL A O 1
ATOM 1995 N N . ASP A 1 273 ? 14.666 -19.747 -13.454 1.00 82.94 273 ASP A N 1
ATOM 1996 C CA . ASP A 1 273 ? 15.612 -20.527 -14.253 1.00 82.94 273 ASP A CA 1
ATOM 1997 C C . ASP A 1 273 ? 16.869 -19.724 -14.652 1.00 82.94 273 ASP A C 1
ATOM 1999 O O . ASP A 1 273 ? 17.696 -20.214 -15.430 1.00 82.94 273 ASP A O 1
ATOM 2003 N N . ASN A 1 274 ? 17.046 -18.500 -14.132 1.00 84.94 274 ASN A N 1
ATOM 2004 C CA . ASN A 1 274 ? 18.240 -17.695 -14.380 1.00 84.94 274 ASN A CA 1
ATOM 2005 C C . ASN A 1 274 ? 19.511 -18.427 -13.877 1.00 84.94 274 ASN A C 1
ATOM 2007 O O . ASN A 1 274 ? 19.625 -18.721 -12.683 1.00 84.94 274 ASN A O 1
ATOM 2011 N N . PRO A 1 275 ? 20.506 -18.702 -14.749 1.00 82.94 275 PRO A N 1
ATOM 2012 C CA . PRO A 1 275 ? 21.715 -19.442 -14.380 1.00 82.94 275 PRO A CA 1
ATOM 2013 C C . PRO A 1 275 ? 22.615 -18.765 -13.338 1.00 82.94 275 PRO A C 1
ATOM 2015 O O . PRO A 1 275 ? 23.467 -19.444 -12.760 1.00 82.94 275 PRO A O 1
ATOM 2018 N N . TRP A 1 276 ? 22.498 -17.447 -13.150 1.00 84.38 276 TRP A N 1
ATOM 2019 C CA . TRP A 1 276 ? 23.243 -16.717 -12.125 1.00 84.38 276 TRP A CA 1
ATOM 2020 C C . TRP A 1 276 ? 22.518 -16.795 -10.779 1.00 84.38 276 TRP A C 1
ATOM 2022 O O . TRP A 1 276 ? 23.054 -17.370 -9.832 1.00 84.38 276 TRP A O 1
ATOM 2032 N N . GLN A 1 277 ? 21.299 -16.261 -10.732 1.00 84.38 277 GLN A N 1
ATOM 2033 C CA . GLN A 1 277 ? 20.319 -16.373 -9.650 1.00 84.38 277 GLN A CA 1
ATOM 2034 C C . GLN A 1 277 ? 18.982 -15.781 -10.129 1.00 84.38 277 GLN A C 1
ATOM 2036 O O . GLN A 1 277 ? 19.012 -14.925 -11.019 1.00 84.38 277 GLN A O 1
ATOM 2041 N N . PRO A 1 278 ? 17.832 -16.194 -9.562 1.00 85.19 278 PRO A N 1
ATOM 2042 C CA . PRO A 1 278 ? 16.558 -15.529 -9.824 1.00 85.19 278 PRO A CA 1
ATOM 2043 C C . PRO A 1 278 ? 16.665 -14.037 -9.507 1.00 85.19 278 PRO A C 1
ATOM 2045 O O . PRO A 1 278 ? 17.171 -13.693 -8.439 1.00 85.19 278 PRO A O 1
ATOM 2048 N N . LEU A 1 279 ? 16.216 -13.178 -10.424 1.00 88.75 279 LEU A N 1
ATOM 2049 C CA . LEU A 1 279 ? 16.230 -11.733 -10.199 1.00 88.75 279 LEU A CA 1
ATOM 2050 C C . LEU A 1 279 ? 14.951 -11.295 -9.487 1.00 88.75 279 LEU A C 1
ATOM 2052 O O . LEU A 1 279 ? 13.860 -11.780 -9.798 1.00 88.75 279 LEU A O 1
ATOM 2056 N N . ASN A 1 280 ? 15.095 -10.362 -8.555 1.00 86.75 280 ASN A N 1
ATOM 2057 C CA . ASN A 1 280 ? 14.006 -9.606 -7.959 1.00 86.75 280 ASN A CA 1
ATOM 2058 C C . ASN A 1 280 ? 13.619 -8.419 -8.850 1.00 86.75 280 ASN A C 1
ATOM 2060 O O . ASN A 1 280 ? 14.444 -7.891 -9.593 1.00 86.75 280 ASN A O 1
ATOM 2064 N N . CYS A 1 281 ? 12.381 -7.931 -8.732 1.00 87.38 281 CYS A N 1
ATOM 2065 C CA . CYS A 1 281 ? 11.932 -6.726 -9.430 1.00 87.38 281 CYS A CA 1
ATOM 2066 C C . CYS A 1 281 ? 12.867 -5.540 -9.146 1.00 87.38 281 CYS A C 1
ATOM 2068 O O . CYS A 1 281 ? 13.172 -4.767 -10.050 1.00 87.38 281 CYS A O 1
ATOM 2070 N N . THR A 1 282 ? 13.355 -5.429 -7.909 1.00 85.69 282 THR A N 1
ATOM 2071 C CA . THR A 1 282 ? 14.263 -4.380 -7.429 1.00 85.69 282 THR A CA 1
ATOM 2072 C C . THR A 1 282 ? 15.696 -4.506 -7.945 1.00 85.69 282 THR A C 1
ATOM 2074 O O . THR A 1 282 ? 16.402 -3.504 -7.928 1.00 85.69 282 THR A O 1
ATOM 2077 N N . ASP A 1 283 ? 16.105 -5.662 -8.483 1.00 86.31 283 ASP A N 1
ATOM 2078 C CA . ASP A 1 283 ? 17.432 -5.833 -9.102 1.00 86.31 283 ASP A CA 1
ATOM 2079 C C . ASP A 1 283 ? 17.551 -5.062 -10.428 1.00 86.31 283 ASP A C 1
ATOM 2081 O O . ASP A 1 283 ? 18.646 -4.845 -10.931 1.00 86.31 283 ASP A O 1
ATOM 2085 N N . CYS A 1 284 ? 16.419 -4.667 -11.021 1.00 86.81 284 CYS A N 1
ATOM 2086 C CA . CYS A 1 284 ? 16.374 -3.739 -12.153 1.00 86.81 284 CYS A CA 1
ATOM 2087 C C . CYS A 1 284 ? 15.664 -2.436 -11.764 1.00 86.81 284 CYS A C 1
ATOM 2089 O O . CYS A 1 284 ? 16.086 -1.348 -12.133 1.00 86.81 284 CYS A O 1
ATOM 2091 N N . HIS A 1 285 ? 14.588 -2.509 -10.983 1.00 85.94 285 HIS A N 1
ATOM 2092 C CA . HIS A 1 285 ? 13.845 -1.347 -10.501 1.00 85.94 285 HIS A CA 1
ATOM 2093 C C . HIS A 1 285 ? 14.422 -0.811 -9.180 1.00 85.94 285 HIS A C 1
ATOM 2095 O O . HIS A 1 285 ? 13.711 -0.693 -8.183 1.00 85.94 285 HIS A O 1
ATOM 2101 N N . GLU A 1 286 ? 15.704 -0.438 -9.182 1.00 71.81 286 GLU A N 1
ATOM 2102 C CA . GLU A 1 286 ? 16.497 -0.144 -7.972 1.00 71.81 286 GLU A CA 1
ATOM 2103 C C . GLU A 1 286 ? 15.917 0.951 -7.055 1.00 71.81 286 GLU A C 1
ATOM 2105 O O . GLU A 1 286 ? 16.155 0.966 -5.849 1.00 71.81 286 GLU A O 1
ATOM 2110 N N . ASN A 1 287 ? 15.132 1.880 -7.610 1.00 66.88 287 ASN A N 1
ATOM 2111 C CA . ASN A 1 287 ? 14.569 3.020 -6.875 1.00 66.88 287 ASN A CA 1
ATOM 2112 C C . ASN A 1 287 ? 13.105 2.827 -6.447 1.00 66.88 287 ASN A C 1
ATOM 2114 O O . ASN A 1 287 ? 12.468 3.769 -5.970 1.00 66.88 287 ASN A O 1
ATOM 2118 N N . TYR A 1 288 ? 12.554 1.626 -6.623 1.00 67.38 288 TYR A N 1
ATOM 2119 C CA . TYR A 1 288 ? 11.164 1.328 -6.300 1.00 67.38 288 TYR A CA 1
ATOM 2120 C C . TYR A 1 288 ? 11.078 0.540 -4.990 1.00 67.38 288 TYR A C 1
ATOM 2122 O O . TYR A 1 288 ? 10.867 -0.667 -4.978 1.00 67.38 288 TYR A O 1
ATOM 2130 N N . GLN A 1 289 ? 11.211 1.244 -3.865 1.00 64.31 289 GLN A N 1
ATOM 2131 C CA . GLN A 1 289 ? 10.734 0.754 -2.568 1.00 64.31 289 GLN A CA 1
ATOM 2132 C C . GLN A 1 289 ? 9.354 1.344 -2.315 1.00 64.31 289 GLN A C 1
ATOM 2134 O O . GLN A 1 289 ? 9.165 2.549 -2.480 1.00 64.31 289 GLN A O 1
ATOM 2139 N N . PHE A 1 290 ? 8.378 0.512 -1.956 1.00 65.62 290 PHE A N 1
ATOM 2140 C CA . PHE A 1 290 ? 7.034 1.006 -1.691 1.00 65.62 290 PHE A CA 1
ATOM 2141 C C . PHE A 1 290 ? 6.961 1.723 -0.327 1.00 65.62 290 PHE A C 1
ATOM 2143 O O . PHE A 1 290 ? 7.483 1.195 0.655 1.00 65.62 290 PHE A O 1
ATOM 2150 N N . PRO A 1 291 ? 6.274 2.880 -0.226 1.00 64.06 291 PRO A N 1
ATOM 2151 C CA . PRO A 1 291 ? 5.609 3.615 -1.306 1.00 64.06 291 PRO A CA 1
ATOM 2152 C C . PRO A 1 291 ? 6.619 4.233 -2.280 1.00 64.06 291 PRO A C 1
ATOM 2154 O O . PRO A 1 291 ? 7.444 5.063 -1.897 1.00 64.06 291 PRO A O 1
ATOM 2157 N N . HIS A 1 292 ? 6.536 3.841 -3.556 1.00 73.19 292 HIS A N 1
ATOM 2158 C CA . HIS A 1 292 ? 7.480 4.302 -4.566 1.00 73.19 292 HIS A CA 1
ATOM 2159 C C . HIS A 1 292 ? 6.999 5.620 -5.172 1.00 73.19 292 HIS A C 1
ATOM 2161 O O . HIS A 1 292 ? 5.798 5.889 -5.262 1.00 73.19 292 HIS A O 1
ATOM 2167 N N . GLN A 1 293 ? 7.944 6.464 -5.589 1.00 75.44 293 GLN A N 1
ATOM 2168 C CA . GLN A 1 293 ? 7.611 7.746 -6.204 1.00 75.44 293 GLN A CA 1
ATOM 2169 C C . GLN A 1 293 ? 6.810 7.541 -7.506 1.00 75.44 293 GLN A C 1
ATOM 2171 O O . GLN A 1 293 ? 6.965 6.512 -8.175 1.00 75.44 293 GLN A O 1
ATOM 2176 N N . PRO A 1 294 ? 5.949 8.502 -7.885 1.00 79.50 294 PRO A N 1
ATOM 2177 C CA . PRO A 1 294 ? 5.271 8.464 -9.173 1.00 79.50 294 PRO A CA 1
ATOM 2178 C C . PRO A 1 294 ? 6.276 8.531 -10.326 1.00 79.50 294 PRO A C 1
ATOM 2180 O O . PRO A 1 294 ? 7.273 9.249 -10.249 1.00 79.50 294 PRO A O 1
ATOM 2183 N N . ILE A 1 295 ? 5.971 7.842 -11.426 1.00 85.62 295 ILE A N 1
ATOM 2184 C CA . ILE A 1 295 ? 6.733 7.960 -12.673 1.00 85.62 295 ILE A CA 1
ATOM 2185 C C . ILE A 1 295 ? 6.572 9.383 -13.221 1.00 85.62 295 ILE A C 1
ATOM 2187 O O . ILE A 1 295 ? 5.455 9.887 -13.344 1.00 85.62 295 ILE A O 1
ATOM 2191 N N . THR A 1 296 ? 7.693 10.028 -13.549 1.00 88.88 296 THR A N 1
ATOM 2192 C CA . THR A 1 296 ? 7.732 11.424 -14.017 1.00 88.88 296 THR A CA 1
ATOM 2193 C C . THR A 1 296 ? 7.802 11.576 -15.533 1.00 88.88 296 THR A C 1
ATOM 2195 O O . THR A 1 296 ? 7.655 12.697 -16.019 1.00 88.88 296 THR A O 1
ATOM 2198 N N . ALA A 1 297 ? 8.014 10.484 -16.274 1.00 92.69 297 ALA A N 1
ATOM 2199 C CA . ALA A 1 297 ? 8.032 10.495 -17.733 1.00 92.69 297 ALA A CA 1
ATOM 2200 C C . ALA A 1 297 ? 6.706 11.036 -18.295 1.00 92.69 297 ALA A C 1
ATOM 2202 O O . ALA A 1 297 ? 5.618 10.691 -17.826 1.00 92.69 297 ALA A O 1
ATOM 2203 N N . ASN A 1 298 ? 6.783 11.881 -19.321 1.00 95.31 298 ASN A N 1
ATOM 2204 C CA . ASN A 1 298 ? 5.628 12.505 -19.957 1.00 95.31 298 ASN A CA 1
ATOM 2205 C C . ASN A 1 298 ? 4.939 11.575 -20.972 1.00 95.31 298 ASN A C 1
ATOM 2207 O O . ASN A 1 298 ? 3.764 11.786 -21.274 1.00 95.31 298 ASN A O 1
ATOM 2211 N N . SER A 1 299 ? 5.640 10.557 -21.485 1.00 95.75 299 SER A N 1
ATOM 2212 C CA . SER A 1 299 ? 5.124 9.587 -22.463 1.00 95.75 299 SER A CA 1
ATOM 2213 C C . SER A 1 299 ? 5.608 8.162 -22.203 1.00 95.75 299 SER A C 1
ATOM 2215 O O . SER A 1 299 ? 6.630 7.955 -21.546 1.00 95.75 299 SER A O 1
ATOM 2217 N N . TYR A 1 300 ? 4.922 7.174 -22.791 1.00 93.38 300 TYR A N 1
ATOM 2218 C CA . TYR A 1 300 ? 5.373 5.779 -22.726 1.00 93.38 300 TYR A CA 1
ATOM 2219 C C . TYR A 1 300 ? 6.750 5.598 -23.373 1.00 93.38 300 TYR A C 1
ATOM 2221 O O . TYR A 1 300 ? 7.585 4.835 -22.884 1.00 93.38 300 TYR A O 1
ATOM 2229 N N . ARG A 1 301 ? 7.013 6.340 -24.455 1.00 94.81 301 ARG A N 1
ATOM 2230 C CA . ARG A 1 301 ? 8.288 6.257 -25.160 1.00 94.81 301 ARG A CA 1
ATOM 2231 C C . ARG A 1 301 ? 9.446 6.821 -24.344 1.00 94.81 301 ARG A C 1
ATOM 2233 O O . ARG A 1 301 ? 10.488 6.180 -24.258 1.00 94.81 301 ARG A O 1
ATOM 2240 N N . GLU A 1 302 ? 9.251 7.987 -23.738 1.00 94.88 302 GLU A N 1
ATOM 2241 C CA . GLU A 1 302 ? 10.234 8.594 -22.837 1.00 94.88 302 GLU A CA 1
ATOM 2242 C C . GLU A 1 302 ? 10.563 7.645 -21.684 1.00 94.88 302 GLU A C 1
ATOM 2244 O O . GLU A 1 302 ? 11.733 7.378 -21.438 1.00 94.88 302 GLU A O 1
ATOM 2249 N N . TYR A 1 303 ? 9.546 7.022 -21.079 1.00 91.94 303 TYR A N 1
ATOM 2250 C CA . TYR A 1 303 ? 9.757 6.011 -20.046 1.00 91.94 303 TYR A CA 1
ATOM 2251 C C . TYR A 1 303 ? 10.625 4.842 -20.541 1.00 91.94 303 TYR A C 1
ATOM 2253 O O . TYR A 1 303 ? 11.598 4.478 -19.888 1.00 91.94 303 TYR A O 1
ATOM 2261 N N . HIS A 1 304 ? 10.352 4.284 -21.725 1.00 91.12 304 HIS A N 1
ATOM 2262 C CA . HIS A 1 304 ? 11.195 3.231 -22.311 1.00 91.12 304 HIS A CA 1
ATOM 2263 C C . HIS A 1 304 ? 12.654 3.677 -22.524 1.00 91.12 304 HIS A C 1
ATOM 2265 O O . HIS A 1 304 ? 13.577 2.908 -22.253 1.00 91.12 304 HIS A O 1
ATOM 2271 N N . LEU A 1 305 ? 12.869 4.912 -22.986 1.00 92.75 305 LEU A N 1
ATOM 2272 C CA . LEU A 1 305 ? 14.203 5.487 -23.189 1.00 92.75 305 LEU A CA 1
ATOM 2273 C C . LEU A 1 305 ? 14.935 5.792 -21.872 1.00 92.75 305 LEU A C 1
ATOM 2275 O O . LEU A 1 305 ? 16.163 5.778 -21.847 1.00 92.75 305 LEU A O 1
ATOM 2279 N N . GLU A 1 306 ? 14.216 6.035 -20.780 1.00 90.19 306 GLU A N 1
ATOM 2280 C CA . GLU A 1 306 ? 14.803 6.159 -19.443 1.00 90.19 306 GLU A CA 1
ATOM 2281 C C . GLU A 1 306 ? 15.186 4.789 -18.865 1.00 90.19 306 GLU A C 1
ATOM 2283 O O . GLU A 1 306 ? 16.270 4.637 -18.304 1.00 90.19 306 GLU A O 1
ATOM 2288 N N . GLN A 1 307 ? 14.320 3.778 -19.017 1.00 88.88 307 GLN A N 1
ATOM 2289 C CA . GLN A 1 307 ? 14.484 2.484 -18.345 1.00 88.88 307 GLN A CA 1
ATOM 2290 C C . GLN A 1 307 ? 15.403 1.496 -19.082 1.00 88.88 307 GLN A C 1
ATOM 2292 O O . GLN A 1 307 ? 15.967 0.616 -18.439 1.00 88.88 307 GLN A O 1
ATOM 2297 N N . TYR A 1 308 ? 15.607 1.600 -20.403 1.00 90.25 308 TYR A N 1
ATOM 2298 C CA . TYR A 1 308 ? 16.416 0.592 -21.122 1.00 90.25 308 TYR A CA 1
ATOM 2299 C C . TYR A 1 308 ? 17.882 0.524 -20.652 1.00 90.25 308 TYR A C 1
ATOM 2301 O O . TYR A 1 308 ? 18.557 -0.481 -20.882 1.00 90.25 308 TYR A O 1
ATOM 2309 N N . LEU A 1 309 ? 18.379 1.578 -19.994 1.00 89.25 309 LEU A N 1
ATOM 2310 C CA . LEU A 1 309 ? 19.729 1.614 -19.435 1.00 89.25 309 LEU A CA 1
ATOM 2311 C C . LEU A 1 309 ? 19.905 0.678 -18.234 1.00 89.25 309 LEU A C 1
ATOM 2313 O O . LEU A 1 309 ? 21.034 0.284 -17.961 1.00 89.25 309 LEU A O 1
ATOM 2317 N N . LEU A 1 310 ? 18.819 0.244 -17.588 1.00 90.69 310 LEU A N 1
ATOM 2318 C CA . LEU A 1 310 ? 18.864 -0.776 -16.534 1.00 90.69 310 LEU A CA 1
ATOM 2319 C C . LEU A 1 310 ? 19.468 -2.088 -17.048 1.00 90.69 310 LEU A C 1
ATOM 2321 O O . LEU A 1 310 ? 20.194 -2.777 -16.340 1.00 90.69 310 LEU A O 1
ATOM 2325 N N . CYS A 1 311 ? 19.252 -2.410 -18.328 1.00 91.62 311 CYS A N 1
ATOM 2326 C CA . CYS A 1 311 ? 19.849 -3.591 -18.940 1.00 91.62 311 CYS A CA 1
ATOM 2327 C C . CYS A 1 311 ? 21.385 -3.519 -18.956 1.00 91.62 311 CYS A C 1
ATOM 2329 O O . CYS A 1 311 ? 22.038 -4.557 -18.921 1.00 91.62 311 CYS A O 1
ATOM 2331 N N . VAL A 1 312 ? 21.968 -2.316 -19.029 1.00 91.75 312 VAL A N 1
ATOM 2332 C CA . VAL A 1 312 ? 23.420 -2.103 -19.180 1.00 91.75 312 VAL A CA 1
ATOM 2333 C C . VAL A 1 312 ? 24.181 -2.536 -17.934 1.00 91.75 312 VAL A C 1
ATOM 2335 O O . VAL A 1 312 ? 25.319 -2.977 -18.051 1.00 91.75 312 VAL A O 1
ATOM 2338 N N . GLU A 1 313 ? 23.551 -2.490 -16.763 1.00 89.25 313 GLU A N 1
ATOM 2339 C CA . GLU A 1 313 ? 24.187 -2.872 -15.503 1.00 89.25 313 GLU A CA 1
ATOM 2340 C C . GLU A 1 313 ? 24.672 -4.327 -15.498 1.00 89.25 313 GLU A C 1
ATOM 2342 O O . GLU A 1 313 ? 25.773 -4.622 -15.035 1.00 89.25 313 GLU A O 1
ATOM 2347 N N . CYS A 1 314 ? 23.892 -5.229 -16.098 1.00 91.69 314 CYS A N 1
ATOM 2348 C CA . CYS A 1 314 ? 24.267 -6.636 -16.255 1.00 91.69 314 CYS A CA 1
ATOM 2349 C C . CYS A 1 314 ? 24.738 -6.983 -17.679 1.00 91.69 314 CYS A C 1
ATOM 2351 O O . CYS A 1 314 ? 25.523 -7.914 -17.868 1.00 91.69 314 CYS A O 1
ATOM 2353 N N . HIS A 1 315 ? 24.271 -6.254 -18.696 1.00 93.31 315 HIS A N 1
ATOM 2354 C CA . HIS A 1 315 ? 24.536 -6.519 -20.113 1.00 93.31 315 HIS A CA 1
ATOM 2355 C C . HIS A 1 315 ? 25.428 -5.458 -20.774 1.00 93.31 315 HIS A C 1
ATOM 2357 O O . HIS A 1 315 ? 25.281 -5.190 -21.967 1.00 93.31 315 HIS A O 1
ATOM 2363 N N . GLU A 1 316 ? 26.386 -4.898 -20.030 1.00 95.62 316 GLU A N 1
ATOM 2364 C CA . GLU A 1 316 ? 27.328 -3.868 -20.500 1.00 95.62 316 GLU A CA 1
ATOM 2365 C C . GLU A 1 316 ? 27.989 -4.247 -21.830 1.00 95.62 316 GLU A C 1
ATOM 2367 O O . GLU A 1 316 ? 27.923 -3.488 -22.794 1.00 95.62 316 GLU A O 1
ATOM 2372 N N . GLN A 1 317 ? 28.544 -5.460 -21.924 1.00 95.62 317 GLN A N 1
ATOM 2373 C CA . GLN A 1 317 ? 29.207 -5.920 -23.146 1.00 95.62 317 GLN A CA 1
ATOM 2374 C C . GLN A 1 317 ? 28.260 -5.892 -24.357 1.00 95.62 317 GLN A C 1
ATOM 2376 O O . GLN A 1 317 ? 28.639 -5.445 -25.438 1.00 95.62 317 GLN A O 1
ATOM 2381 N N . TYR A 1 318 ? 27.022 -6.361 -24.191 1.00 93.19 318 TYR A N 1
ATOM 2382 C CA . TYR A 1 318 ? 26.056 -6.370 -25.289 1.00 93.19 318 TYR A CA 1
ATOM 2383 C C . TYR A 1 318 ? 25.613 -4.953 -25.647 1.00 93.19 318 TYR A C 1
ATOM 2385 O O . TYR A 1 318 ? 25.437 -4.653 -26.823 1.00 93.19 318 TYR A O 1
ATOM 2393 N N . TYR A 1 319 ? 25.483 -4.066 -24.661 1.00 93.62 319 TYR A N 1
ATOM 2394 C CA . TYR A 1 319 ? 25.224 -2.655 -24.913 1.00 93.62 319 TYR A CA 1
ATOM 2395 C C . TYR A 1 319 ? 26.346 -2.020 -25.743 1.00 93.62 319 TYR A C 1
ATOM 2397 O O . TYR A 1 319 ? 26.054 -1.404 -26.769 1.00 93.62 319 TYR A O 1
ATOM 2405 N N . GLU A 1 320 ? 27.616 -2.234 -25.385 1.00 94.25 320 GLU A N 1
ATOM 2406 C CA . GLU A 1 320 ? 28.765 -1.738 -26.155 1.00 94.25 320 GLU A CA 1
ATOM 2407 C C . GLU A 1 320 ? 28.752 -2.234 -27.607 1.00 94.25 320 GLU A C 1
ATOM 2409 O O . GLU A 1 320 ? 28.984 -1.453 -28.533 1.00 94.25 320 GLU A O 1
ATOM 2414 N N . GLU A 1 321 ? 28.412 -3.509 -27.822 1.00 93.06 321 GLU A N 1
ATOM 2415 C CA . GLU A 1 321 ? 28.267 -4.099 -29.158 1.00 93.06 321 GLU A CA 1
ATOM 2416 C C . GLU A 1 321 ? 27.120 -3.471 -29.968 1.00 93.06 321 GLU A C 1
ATOM 2418 O O . GLU A 1 321 ? 27.156 -3.493 -31.196 1.00 93.06 321 GLU A O 1
ATOM 2423 N N . THR A 1 322 ? 26.112 -2.872 -29.324 1.00 91.06 322 THR A N 1
ATOM 2424 C CA . THR A 1 322 ? 25.022 -2.183 -30.036 1.00 91.06 322 THR A CA 1
ATOM 2425 C C . THR A 1 322 ? 25.358 -0.752 -30.442 1.00 91.06 322 THR A C 1
ATOM 2427 O O . THR A 1 322 ? 24.640 -0.192 -31.272 1.00 91.06 322 THR A O 1
ATOM 2430 N N . LEU A 1 323 ? 26.429 -0.143 -29.921 1.00 92.00 323 LEU A N 1
ATOM 2431 C CA . LEU A 1 323 ? 26.719 1.284 -30.127 1.00 92.00 323 LEU A CA 1
ATOM 2432 C C . LEU A 1 323 ? 27.030 1.654 -31.587 1.00 92.00 323 LEU A C 1
ATOM 2434 O O . LEU A 1 323 ? 26.828 2.802 -31.984 1.00 92.00 323 LEU A O 1
ATOM 2438 N N . ASP A 1 324 ? 27.485 0.703 -32.407 1.00 90.38 324 ASP A N 1
ATOM 2439 C CA . ASP A 1 324 ? 27.702 0.905 -33.846 1.00 90.38 324 ASP A CA 1
ATOM 2440 C C . ASP A 1 324 ? 26.486 0.517 -34.713 1.00 90.38 324 ASP A C 1
ATOM 2442 O O . ASP A 1 324 ? 26.496 0.704 -35.939 1.00 90.38 324 ASP A O 1
ATOM 2446 N N . SER A 1 325 ? 25.408 0.039 -34.082 1.00 94.31 325 SER A N 1
ATOM 2447 C CA . SER A 1 325 ? 24.184 -0.379 -34.756 1.00 94.31 325 SER A CA 1
ATOM 2448 C C . SER A 1 325 ? 23.430 0.797 -35.378 1.00 94.31 325 SER A C 1
ATOM 2450 O O . SER A 1 325 ? 23.581 1.966 -35.013 1.00 94.31 325 SER A O 1
ATOM 2452 N N . THR A 1 326 ? 22.548 0.482 -36.331 1.00 96.38 326 THR A N 1
ATOM 2453 C CA . THR A 1 326 ? 21.680 1.500 -36.944 1.00 96.38 326 THR A CA 1
ATOM 2454 C C . THR A 1 326 ? 20.736 2.127 -35.917 1.00 96.38 326 THR A C 1
ATOM 2456 O O . THR A 1 326 ? 20.466 3.321 -36.010 1.00 96.38 326 THR A O 1
ATOM 2459 N N . HIS A 1 327 ? 20.272 1.361 -34.924 1.00 95.69 327 HIS A N 1
ATOM 2460 C CA . HIS A 1 327 ? 19.387 1.881 -33.884 1.00 95.69 327 HIS A CA 1
ATOM 2461 C C . HIS A 1 327 ? 20.120 2.841 -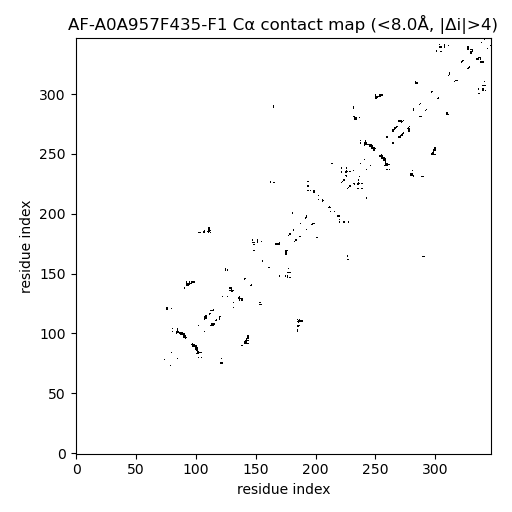32.945 1.00 95.69 327 HIS A C 1
ATOM 2463 O O . HIS A 1 327 ? 19.672 3.971 -32.779 1.00 95.69 327 HIS A O 1
ATOM 2469 N N . ALA A 1 328 ? 21.285 2.450 -32.416 1.00 93.50 328 ALA A N 1
ATOM 2470 C CA . ALA A 1 328 ? 22.056 3.304 -31.512 1.00 93.50 328 ALA A CA 1
ATOM 2471 C C . ALA A 1 328 ? 22.515 4.598 -32.195 1.00 93.50 328 ALA A C 1
ATOM 2473 O O . ALA A 1 328 ? 22.429 5.678 -31.613 1.00 93.50 328 ALA A O 1
ATOM 2474 N N . ARG A 1 329 ? 22.931 4.519 -33.466 1.00 95.06 329 ARG A N 1
ATOM 2475 C CA . ARG A 1 329 ? 23.265 5.709 -34.257 1.00 95.06 329 ARG A CA 1
ATOM 2476 C C . ARG A 1 329 ? 22.066 6.627 -34.466 1.00 95.06 329 ARG A C 1
ATOM 2478 O O . ARG A 1 329 ? 22.206 7.830 -34.291 1.00 95.06 329 ARG A O 1
ATOM 2485 N N . ALA A 1 330 ? 20.905 6.077 -34.821 1.00 96.69 330 ALA A N 1
ATOM 2486 C CA . ALA A 1 330 ? 19.694 6.872 -34.998 1.00 96.69 330 ALA A CA 1
ATOM 2487 C C . ALA A 1 330 ? 19.269 7.545 -33.682 1.00 96.69 330 ALA A C 1
ATOM 2489 O O . ALA A 1 330 ? 18.951 8.733 -33.688 1.00 96.69 330 ALA A O 1
ATOM 2490 N N . LEU A 1 331 ? 19.344 6.829 -32.556 1.00 95.38 331 LEU A N 1
ATOM 2491 C CA . LEU A 1 331 ? 19.062 7.386 -31.234 1.00 95.38 331 LEU A CA 1
ATOM 2492 C C . LEU A 1 331 ? 20.036 8.523 -30.883 1.00 95.38 331 LEU A C 1
ATOM 2494 O O . LEU A 1 331 ? 19.608 9.596 -30.467 1.00 95.38 331 LEU A O 1
ATOM 2498 N N . ALA A 1 332 ? 21.336 8.337 -31.141 1.00 93.62 332 ALA A N 1
ATOM 2499 C CA . ALA A 1 332 ? 22.361 9.365 -30.935 1.00 93.62 332 ALA A CA 1
ATOM 2500 C C . ALA A 1 332 ? 22.196 10.590 -31.858 1.00 93.62 332 ALA A C 1
ATOM 2502 O O . ALA A 1 332 ? 22.606 11.696 -31.508 1.00 93.62 332 ALA A O 1
ATOM 2503 N N . GLU A 1 333 ? 21.584 10.408 -33.029 1.00 96.38 333 GLU A N 1
ATOM 2504 C CA . GLU A 1 333 ? 21.202 11.478 -33.959 1.00 96.38 333 GLU A CA 1
ATOM 2505 C C . GLU A 1 333 ? 19.894 12.191 -33.541 1.00 96.38 333 GLU A C 1
ATOM 2507 O O . GLU A 1 333 ? 19.461 13.125 -34.219 1.00 96.38 333 GLU A O 1
ATOM 2512 N N . GLY A 1 334 ? 19.289 11.798 -32.413 1.00 95.62 334 GLY A N 1
ATOM 2513 C CA . GLY A 1 334 ? 18.079 12.400 -31.847 1.00 95.62 334 GLY A CA 1
ATOM 2514 C C . GLY A 1 334 ? 16.774 11.776 -32.341 1.00 95.62 334 GLY A C 1
ATOM 2515 O O . GLY A 1 334 ? 15.708 12.344 -32.114 1.00 95.62 334 GLY A O 1
ATOM 2516 N N . ASN A 1 335 ? 16.830 10.634 -33.033 1.00 96.69 335 ASN A N 1
ATOM 2517 C CA . ASN A 1 335 ? 15.629 9.887 -33.382 1.00 96.69 335 ASN A CA 1
ATOM 2518 C C . ASN A 1 335 ? 15.171 9.046 -32.186 1.00 96.69 335 ASN A C 1
ATOM 2520 O O . ASN A 1 335 ? 15.596 7.903 -32.016 1.00 96.69 335 ASN A O 1
ATOM 2524 N N . GLU A 1 336 ? 14.273 9.613 -31.387 1.00 94.69 336 GLU A N 1
ATOM 2525 C CA . GLU A 1 336 ? 13.682 8.938 -30.234 1.00 94.69 336 GLU A CA 1
ATOM 2526 C C . GLU A 1 336 ? 12.863 7.701 -30.618 1.00 94.69 336 GLU A C 1
ATOM 2528 O O . GLU A 1 336 ? 12.675 6.859 -29.758 1.00 94.69 336 GLU A O 1
ATOM 2533 N N . ASP A 1 337 ? 12.456 7.502 -31.878 1.00 94.56 337 ASP A N 1
ATOM 2534 C CA . ASP A 1 337 ? 11.745 6.289 -32.330 1.00 94.56 337 ASP A CA 1
ATOM 2535 C C . ASP A 1 337 ? 12.685 5.103 -32.634 1.00 94.56 337 ASP A C 1
ATOM 2537 O O . ASP A 1 337 ? 12.241 4.023 -33.030 1.00 94.56 337 ASP A O 1
ATOM 2541 N N . ALA A 1 338 ? 14.003 5.283 -32.506 1.00 95.81 338 ALA A N 1
ATOM 2542 C CA . ALA A 1 338 ? 14.973 4.226 -32.772 1.00 95.81 338 ALA A CA 1
ATOM 2543 C C . ALA A 1 338 ? 14.898 3.105 -31.722 1.00 95.81 338 ALA A C 1
ATOM 2545 O O . ALA A 1 338 ? 14.958 3.370 -30.526 1.00 95.81 338 ALA A O 1
ATOM 2546 N N . ALA A 1 339 ? 14.811 1.845 -32.156 1.00 94.50 339 ALA A N 1
ATOM 2547 C CA . ALA A 1 339 ? 14.575 0.728 -31.242 1.00 94.50 339 ALA A CA 1
ATOM 2548 C C . ALA A 1 339 ? 15.665 0.572 -30.158 1.00 94.50 339 ALA A C 1
ATOM 2550 O O . ALA A 1 339 ? 16.858 0.558 -30.460 1.00 94.50 339 ALA A O 1
ATOM 2551 N N . VAL A 1 340 ? 15.245 0.390 -28.909 1.00 93.94 340 VAL A N 1
ATOM 2552 C CA . VAL A 1 340 ? 16.088 0.037 -27.757 1.00 93.94 340 VAL A CA 1
ATOM 2553 C C . VAL A 1 340 ? 15.847 -1.417 -27.336 1.00 93.94 340 VAL A C 1
ATOM 2555 O O . VAL A 1 340 ? 15.038 -2.125 -27.936 1.00 93.94 340 VAL A O 1
ATOM 2558 N N . CYS A 1 341 ? 16.564 -1.886 -26.311 1.00 93.44 341 CYS A N 1
ATOM 2559 C CA . CYS A 1 341 ? 16.524 -3.273 -25.834 1.00 93.44 341 CYS A CA 1
ATOM 2560 C C . CYS A 1 341 ? 15.087 -3.780 -25.624 1.00 93.44 341 CYS A C 1
ATOM 2562 O O . CYS A 1 341 ? 14.705 -4.828 -26.150 1.00 93.44 341 CYS A O 1
ATOM 2564 N N . THR A 1 342 ? 14.277 -2.992 -24.916 1.00 91.31 342 THR A N 1
ATOM 2565 C CA . THR A 1 342 ? 12.913 -3.34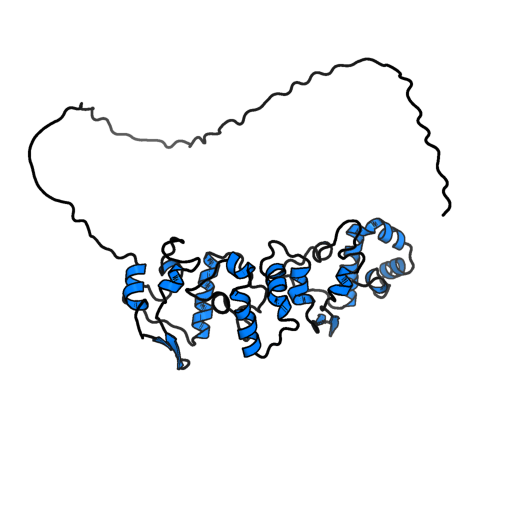9 -24.511 1.00 91.31 342 THR A CA 1
ATOM 2566 C C . THR A 1 342 ? 11.921 -3.403 -25.674 1.00 91.31 342 THR A C 1
ATOM 2568 O O . THR A 1 342 ? 10.937 -4.134 -25.594 1.00 91.31 342 THR A O 1
ATOM 2571 N N . ASP A 1 343 ? 12.195 -2.727 -26.795 1.00 92.75 343 ASP A N 1
ATOM 2572 C CA . ASP A 1 343 ? 11.328 -2.767 -27.984 1.00 92.75 343 ASP A CA 1
ATOM 2573 C C . ASP A 1 343 ? 11.375 -4.132 -28.695 1.00 92.75 343 ASP A C 1
ATOM 2575 O O . ASP A 1 343 ? 10.447 -4.498 -29.418 1.00 92.75 343 ASP A O 1
ATOM 2579 N N . CYS A 1 344 ? 12.455 -4.894 -28.489 1.00 91.62 344 CYS A N 1
ATOM 2580 C CA . CYS A 1 344 ? 12.654 -6.219 -29.077 1.00 91.62 344 CYS A CA 1
ATOM 2581 C C . CYS A 1 344 ? 12.550 -7.350 -28.046 1.00 91.62 344 CYS A C 1
ATOM 2583 O O . CYS A 1 344 ? 12.048 -8.425 -28.376 1.00 91.62 344 CYS A O 1
ATOM 2585 N N . HIS A 1 345 ? 13.053 -7.131 -26.829 1.00 89.25 345 HIS A N 1
ATOM 2586 C CA . HIS A 1 345 ? 13.150 -8.158 -25.788 1.00 89.25 345 HIS A CA 1
ATOM 2587 C C . HIS A 1 345 ? 11.992 -8.134 -24.783 1.00 89.25 345 HIS A C 1
ATOM 2589 O O . HIS A 1 345 ? 11.804 -9.120 -24.076 1.00 89.25 345 HIS A O 1
ATOM 2595 N N . GLY A 1 346 ? 11.194 -7.063 -24.764 1.00 82.62 346 GLY A N 1
ATOM 2596 C CA . GLY A 1 346 ? 10.204 -6.821 -23.717 1.00 82.62 346 GLY A CA 1
ATOM 2597 C C . GLY A 1 346 ? 10.822 -6.215 -22.456 1.00 82.62 346 GLY A C 1
ATOM 2598 O O . GLY A 1 346 ? 11.993 -5.828 -22.452 1.00 82.62 346 GLY A O 1
ATOM 2599 N N . ALA A 1 347 ? 9.995 -6.111 -21.419 1.00 68.31 347 ALA A N 1
ATOM 2600 C CA . ALA A 1 347 ? 10.377 -5.784 -20.049 1.00 68.31 347 ALA A CA 1
ATOM 2601 C C . ALA A 1 347 ? 10.241 -7.048 -19.193 1.00 68.31 347 ALA A C 1
ATOM 2603 O O . ALA A 1 347 ? 9.269 -7.802 -19.441 1.00 68.31 347 ALA A O 1
#

Sequence (347 aa):
MQRFSHTMQRLSWVAGVMVVACGLVGLLFMTPGRVSAQAGGGETAVVPDAPALPATAPGLLEFMQTEPADSHVASPDLACAMCHGDTTAEIEFPSGETLPVIVDLAALEQSVHGMAGAELACTDCHQSVNDYTVPHAPVEAPTLRDYEVGRANVCERCHQQPHLTSHPGPEAAMPVTCTDCHGSHNVHSVEAWEAGDETDTCVNCHVAAGVAFAEPDRLTPLIRSGLFADEADNDYCLSCHRQPGLVLTFPNGDTTSATVDADAFHSSVHGVDNPWQPLNCTDCHENYQFPHQPITANSYREYHLEQYLLCVECHEQYYEETLDSTHARALAEGNEDAAVCTDCHGA

Foldseek 3Di:
DDDDDDDDDDDDDDDDDDDDDDDDDDDDDDDDDDDDDDDDDDDDDDDDDDDDDDDDDDDDDDDDDDDDDDPPPPQLQVVLCVDQQDDQDWAQALVRDIGRSHDPLVLLCVACNHCVHNVDGPCLLVDDAFPVPPVGDHGDDRDPVRVQQVSLVSVCVPVVDALLQPDDDPPDPDHDGPCLQQNDRNGHDPVCVLVVVRLVSVVVVCVVVVHDDPCSVCSSVLCVQARVDPDQFQSNLCSPQQDPPQWDAAQLGAIDRSHDDPVVLLPDCLHCPVPVHRDGPCLQVVQDDPVGDDDPDRYPLSVCVVRLCSCCVVPVVVVVVCCPPPLVVCVVVVNSVRDGPCNPPND

Radius of gyration: 35.03 Å; Cα contacts (8 Å, |Δi|>4): 295; chains: 1; bounding box: 93×75×112 Å

Solvent-accessible surface area (backbone atoms only — not comparable to full-atom values): 22566 Å² total; per-residue (Å²): 143,84,87,86,82,87,82,90,82,87,86,79,90,84,89,83,90,83,86,88,83,91,79,92,78,83,87,76,87,79,76,91,76,87,82,78,88,83,84,82,87,82,89,85,88,92,86,86,91,83,84,90,82,86,92,82,87,87,89,81,85,89,77,92,73,79,78,77,81,79,82,78,72,62,56,73,46,56,60,48,43,70,59,22,52,74,49,86,55,61,49,77,28,83,70,73,44,73,45,70,59,51,42,62,62,70,49,22,53,72,17,70,67,6,61,94,78,51,79,50,51,59,62,73,69,64,54,93,70,41,62,84,56,85,86,47,56,78,89,87,46,65,32,62,64,57,42,52,53,64,52,38,61,51,55,48,79,78,45,82,77,68,69,69,81,87,56,62,58,83,88,37,100,71,50,75,49,62,43,79,73,42,42,85,56,50,32,71,47,70,67,47,53,71,70,39,79,57,54,61,53,60,53,55,53,32,56,73,71,70,48,80,70,94,54,69,95,45,45,57,62,42,42,49,40,37,58,65,42,95,57,83,40,50,52,28,54,40,64,63,28,48,41,86,83,38,67,46,72,27,82,75,68,39,73,47,72,53,42,46,61,62,68,59,47,39,72,30,76,56,12,70,72,18,90,88,55,58,58,42,60,44,78,62,43,73,80,61,55,86,90,49,78,80,86,80,50,52,33,63,65,54,39,51,71,63,53,48,60,52,54,36,80,82,36,43,70,62,50,62,70,38,56,83,34,73,34,42,46,37,39,74,73,68,37,83,83,38,66,54,65,45,79,78,73,48,134

Secondary structure (DSSP, 8-state):
------------------------------PPPP----PPP----------------------------------HHHHHHHHHSS---EEEPTTS-EEE----HHHHHHSTT-TTTS---HHHHS-SSS--SSSPPPP--SSHHHHHHHHHTTGGGT-SS--GGGS--TTSSS---HHHHH-SS-PPPHHHHHHTTTTHHHHHHHHHTT---S-GGGHHHHIIIIIS-SS--HHHHHHHHTSTT-EEE-TTS-EEE----HHHHHTSTTTTT-SS-PPPGGGT-TT-PSSPPPP--SSHHHHHHHHTTHHHHHHHHHHHHHTTSHHHHHHHTT-TTS--HHHHH--

pLDDT: mean 72.71, std 21.47, range [28.17, 96.69]

Mean predicted aligned error: 17.74 Å